Protein AF-K1T895-F1 (afdb_monomer_lite)

Sequence (326 aa):
GFEGYDVIENLKLADSVKNEYREFDDVKGLYYSPEHLKEDHLRYGNMAILTSGSNVTYKTQWFDGEWVDGIQDFWDDFTSDGLLEKETVSDSVGCEFAQFHNFSFLKRREKIGSIGAWEELQPGEERTFEFVITWYFPNRVKAWIEFDEDYEKFQRGEYGTVRNYYATKFTDAWDVAKYVYHNKERLESDSRKFADAMFHKTTLPYYVIDALTANITNLRSNLCFRLEDGTFAGFEGIRDYIGCGYGSVPHVWNYAQTVAFLFPDLEKTMRNVEFLRETDETGCMSTRMFSDLIRNGMQWFRPVMENLEVLFVSTGISRILGTWNF

pLDDT: mean 82.93, std 20.47, range [18.77, 98.38]

Structure (mmCIF, N/CA/C/O backbone):
data_AF-K1T895-F1
#
_entry.id   AF-K1T895-F1
#
loop_
_atom_site.group_PDB
_atom_site.id
_atom_site.type_symbol
_atom_site.label_atom_id
_atom_site.label_alt_id
_atom_site.label_comp_id
_atom_site.label_asym_id
_atom_site.label_entity_id
_atom_site.label_seq_id
_atom_site.pdbx_PDB_ins_code
_atom_site.Cartn_x
_atom_site.Cartn_y
_atom_site.Cartn_z
_atom_site.occupancy
_atom_site.B_iso_or_equiv
_atom_site.auth_seq_id
_atom_site.auth_comp_id
_atom_site.auth_asym_id
_atom_site.auth_atom_id
_atom_site.pdbx_PDB_model_num
ATOM 1 N N . GLY A 1 1 ? -1.394 14.511 -2.678 1.00 76.69 1 GLY A N 1
ATOM 2 C CA . GLY A 1 1 ? -0.164 13.735 -2.944 1.00 76.69 1 GLY A CA 1
ATOM 3 C C . GLY A 1 1 ? 0.990 14.281 -2.131 1.00 76.69 1 GLY A C 1
ATOM 4 O O . GLY A 1 1 ? 1.040 15.487 -1.952 1.00 76.69 1 GLY A O 1
ATOM 5 N N . PHE A 1 2 ? 1.881 13.428 -1.626 1.00 84.25 2 PHE A N 1
ATOM 6 C CA . PHE A 1 2 ? 3.046 13.827 -0.820 1.00 84.25 2 PHE A CA 1
ATOM 7 C C . PHE A 1 2 ? 4.208 14.331 -1.696 1.00 84.25 2 PHE A C 1
ATOM 9 O O . PHE A 1 2 ? 4.518 13.716 -2.719 1.00 84.25 2 PHE A O 1
ATOM 16 N N . GLU A 1 3 ? 4.853 15.426 -1.287 1.00 85.44 3 GLU A N 1
ATOM 17 C CA . GLU A 1 3 ? 5.990 16.055 -1.986 1.00 85.44 3 GLU A CA 1
ATOM 18 C C . GLU A 1 3 ? 7.259 16.171 -1.129 1.00 85.44 3 GLU A C 1
ATOM 20 O O . GLU A 1 3 ? 8.219 16.834 -1.520 1.00 85.44 3 GLU A O 1
ATOM 25 N N . GLY A 1 4 ? 7.291 15.512 0.027 1.00 84.00 4 GLY A N 1
ATOM 26 C CA . GLY A 1 4 ? 8.403 15.603 0.968 1.00 84.00 4 GLY A CA 1
ATOM 27 C C . GLY A 1 4 ? 8.070 16.484 2.162 1.00 84.00 4 GLY A C 1
ATOM 28 O O . GLY A 1 4 ? 6.904 16.729 2.479 1.00 84.00 4 GLY A O 1
ATOM 29 N N . TYR A 1 5 ? 9.120 16.976 2.803 1.00 85.50 5 TYR A N 1
ATOM 30 C CA . TYR A 1 5 ? 9.027 17.830 3.974 1.00 85.50 5 TYR A CA 1
ATOM 31 C C . TYR A 1 5 ? 9.643 19.207 3.706 1.00 85.50 5 TYR A C 1
ATOM 33 O O . TYR A 1 5 ? 10.389 19.417 2.736 1.00 85.50 5 TYR A O 1
ATOM 41 N N . ASP A 1 6 ? 9.268 20.199 4.504 1.00 83.00 6 ASP A N 1
ATOM 42 C CA . ASP A 1 6 ? 9.948 21.490 4.535 1.00 83.00 6 ASP A CA 1
ATOM 43 C C . ASP A 1 6 ? 11.138 21.513 5.504 1.00 83.00 6 ASP A C 1
ATOM 45 O O . ASP A 1 6 ? 11.555 20.487 6.024 1.00 83.00 6 ASP A O 1
ATOM 49 N N . VAL A 1 7 ? 11.726 22.695 5.702 1.00 83.62 7 VAL A N 1
ATOM 50 C CA . VAL A 1 7 ? 12.943 22.879 6.511 1.00 83.62 7 VAL A CA 1
ATOM 51 C C . VAL A 1 7 ? 12.764 22.591 8.008 1.00 83.62 7 VAL A C 1
ATOM 53 O O . VAL A 1 7 ? 13.754 22.583 8.732 1.00 83.62 7 VAL A O 1
ATOM 56 N N . ILE A 1 8 ? 11.531 22.389 8.476 1.00 82.88 8 ILE A N 1
ATOM 57 C CA . ILE A 1 8 ? 11.201 22.047 9.865 1.00 82.88 8 ILE A CA 1
ATOM 58 C C . ILE A 1 8 ? 10.352 20.769 9.946 1.00 82.88 8 ILE A C 1
ATOM 60 O O . ILE A 1 8 ? 9.645 20.567 10.928 1.00 82.88 8 ILE A O 1
ATOM 64 N N . GLU A 1 9 ? 10.429 19.912 8.925 1.00 82.06 9 GLU A N 1
ATOM 65 C CA . GLU A 1 9 ? 9.756 18.608 8.863 1.00 82.06 9 GLU A CA 1
ATOM 66 C C . GLU A 1 9 ? 8.218 18.656 8.755 1.00 82.06 9 GLU A C 1
ATOM 68 O O . GLU A 1 9 ? 7.539 17.660 9.012 1.00 82.06 9 GLU A O 1
ATOM 73 N N . ASN A 1 10 ? 7.634 19.774 8.303 1.00 82.88 10 ASN A N 1
ATOM 74 C CA . ASN A 1 10 ? 6.205 19.803 7.969 1.00 82.88 10 ASN A CA 1
ATOM 75 C C . ASN A 1 10 ? 5.937 19.170 6.604 1.00 82.88 10 ASN A C 1
ATOM 77 O O . ASN A 1 10 ? 6.710 19.330 5.654 1.00 82.88 10 ASN A O 1
ATOM 81 N N . LEU A 1 11 ? 4.788 18.503 6.488 1.00 84.75 11 LEU A N 1
ATOM 82 C CA . LEU A 1 11 ? 4.362 17.816 5.274 1.00 84.75 11 LEU A CA 1
ATOM 83 C C . LEU A 1 11 ? 4.150 18.806 4.116 1.00 84.75 11 LEU A C 1
ATOM 85 O O . LEU A 1 11 ? 3.332 19.726 4.192 1.00 84.75 11 LEU A O 1
ATOM 89 N N . LYS A 1 12 ? 4.833 18.577 2.992 1.00 87.06 12 LYS A N 1
ATOM 90 C CA . LYS A 1 12 ? 4.519 19.233 1.721 1.00 87.06 12 LYS A CA 1
ATOM 91 C C . LYS A 1 12 ? 3.547 18.372 0.935 1.00 87.06 12 LYS A C 1
ATOM 93 O O . LYS A 1 12 ? 3.781 17.186 0.694 1.00 87.06 12 LYS A O 1
ATOM 98 N N . LEU A 1 13 ? 2.456 18.999 0.518 1.00 89.75 13 LEU A N 1
ATOM 99 C CA . LEU A 1 13 ? 1.417 18.377 -0.284 1.00 89.75 13 LEU A CA 1
ATOM 100 C C . LEU A 1 13 ? 1.337 19.049 -1.651 1.00 89.75 13 LEU A C 1
ATOM 102 O O . LEU A 1 13 ? 1.344 20.275 -1.735 1.00 89.75 13 LEU A O 1
ATOM 106 N N . ALA A 1 14 ? 1.179 18.223 -2.684 1.00 90.12 14 ALA A N 1
ATOM 107 C CA . ALA A 1 14 ? 0.934 18.640 -4.064 1.00 90.12 14 ALA A CA 1
ATOM 108 C C . ALA A 1 14 ? -0.420 19.349 -4.247 1.00 90.12 14 ALA A C 1
ATOM 110 O O . ALA A 1 14 ? -0.651 19.976 -5.274 1.00 90.12 14 ALA A O 1
ATOM 111 N N . ASP A 1 15 ? -1.340 19.186 -3.293 1.00 92.56 15 ASP A N 1
ATOM 112 C CA . ASP A 1 15 ? -2.697 19.730 -3.333 1.00 92.56 15 ASP A CA 1
ATOM 113 C C . ASP A 1 15 ? -3.309 19.776 -1.924 1.00 92.56 15 ASP A C 1
ATOM 115 O O . ASP A 1 15 ? -2.791 19.119 -1.014 1.00 92.56 15 ASP A O 1
ATOM 119 N N . SER A 1 16 ? -4.416 20.505 -1.747 1.00 92.56 16 SER A N 1
ATOM 120 C CA . SER A 1 16 ? -5.274 20.335 -0.571 1.00 92.56 16 SER A CA 1
ATOM 121 C C . SER A 1 16 ? -5.837 18.913 -0.518 1.00 92.56 16 SER A C 1
ATOM 123 O O . SER A 1 16 ? -5.985 18.225 -1.533 1.00 92.56 16 SER A O 1
ATOM 125 N N . VAL A 1 17 ? -6.106 18.442 0.697 1.00 94.12 17 VAL A N 1
ATOM 126 C CA . VAL A 1 17 ? -6.635 17.101 0.949 1.00 94.12 17 VAL A CA 1
ATOM 127 C C . VAL A 1 17 ? -7.871 17.190 1.820 1.00 94.12 17 VAL A C 1
ATOM 129 O O . VAL A 1 17 ? -7.983 18.074 2.666 1.00 94.12 17 VAL A O 1
ATOM 132 N N . LYS A 1 18 ? -8.767 16.228 1.633 1.00 95.19 18 LYS A N 1
ATOM 133 C CA . LYS A 1 18 ? -9.996 16.085 2.402 1.00 95.19 18 LYS A CA 1
ATOM 134 C C . LYS A 1 18 ? -10.195 14.649 2.862 1.00 95.19 18 LYS A C 1
ATOM 136 O O . LYS A 1 18 ? -9.746 13.699 2.209 1.00 95.19 18 LYS A O 1
ATOM 141 N N . ASN A 1 19 ? -10.949 14.529 3.948 1.00 96.81 19 ASN A N 1
ATOM 142 C CA . ASN A 1 19 ? -11.345 13.265 4.546 1.00 96.81 19 ASN A CA 1
ATOM 143 C C . ASN A 1 19 ? -12.865 13.160 4.489 1.00 96.81 19 ASN A C 1
ATOM 145 O O . ASN A 1 19 ? -13.575 14.061 4.932 1.00 96.81 19 ASN A O 1
ATOM 149 N N . GLU A 1 20 ? -13.369 12.054 3.963 1.00 97.44 20 GLU A N 1
ATOM 150 C CA . GLU A 1 20 ? -14.799 11.792 3.845 1.00 97.44 20 GLU A CA 1
ATOM 151 C C . GLU A 1 20 ? -15.151 10.547 4.645 1.00 97.44 20 GLU A C 1
ATOM 153 O O . GLU A 1 20 ? -14.530 9.500 4.467 1.00 97.44 20 GLU A O 1
ATOM 158 N N . TYR A 1 21 ? -16.175 10.634 5.489 1.00 97.25 21 TYR A N 1
ATOM 159 C CA . TYR A 1 21 ? -16.801 9.432 6.021 1.00 97.25 21 TYR A CA 1
ATOM 160 C C . TYR A 1 21 ? -17.608 8.757 4.907 1.00 97.25 21 TYR A C 1
ATOM 162 O O . TYR A 1 21 ? -18.386 9.408 4.205 1.00 97.25 21 TYR A O 1
ATOM 170 N N . ARG A 1 22 ? -17.415 7.452 4.736 1.00 97.75 22 ARG A N 1
ATOM 171 C CA . ARG A 1 22 ? -18.119 6.631 3.751 1.00 97.75 22 ARG A CA 1
ATOM 172 C C . ARG A 1 22 ? -18.547 5.313 4.383 1.00 97.75 22 ARG A C 1
ATOM 174 O O . ARG A 1 22 ? -17.941 4.834 5.340 1.00 97.75 22 ARG A O 1
ATOM 181 N N . GLU A 1 23 ? -19.566 4.703 3.795 1.00 96.69 23 GLU A N 1
ATOM 182 C CA . GLU A 1 23 ? -20.095 3.412 4.225 1.00 96.69 23 GLU A CA 1
ATOM 183 C C . GLU A 1 23 ? -20.546 2.565 3.032 1.00 96.69 23 GLU A C 1
ATOM 185 O O . GLU A 1 23 ? -20.871 3.080 1.956 1.00 96.69 23 GLU A O 1
ATOM 190 N N . PHE A 1 24 ? -20.507 1.250 3.211 1.00 95.75 24 PHE A N 1
ATOM 191 C CA . PHE A 1 24 ? -21.135 0.262 2.337 1.00 95.75 24 PHE A CA 1
ATOM 192 C C . PHE A 1 24 ? -21.428 -0.989 3.165 1.00 95.75 24 PHE A C 1
ATOM 194 O O . PHE A 1 24 ? -20.634 -1.336 4.034 1.00 95.75 24 PHE A O 1
ATOM 201 N N . ASP A 1 25 ? -22.536 -1.675 2.889 1.00 92.94 25 ASP A N 1
ATOM 202 C CA . ASP A 1 25 ? -22.982 -2.830 3.677 1.00 92.94 25 ASP A CA 1
ATOM 203 C C . ASP A 1 25 ? -22.973 -2.525 5.195 1.00 92.94 25 ASP A C 1
ATOM 205 O O . ASP A 1 25 ? -23.671 -1.614 5.643 1.00 92.94 25 ASP A O 1
ATOM 209 N N . ASP A 1 26 ? -22.183 -3.255 5.987 1.00 92.25 26 ASP A N 1
ATOM 210 C CA . ASP A 1 26 ? -21.971 -3.051 7.425 1.00 92.25 26 ASP A CA 1
ATOM 211 C C . ASP A 1 26 ? -20.626 -2.374 7.763 1.00 92.25 26 ASP A C 1
ATOM 213 O O . ASP A 1 26 ? -20.247 -2.271 8.935 1.00 92.25 26 ASP A O 1
ATOM 217 N N . VAL A 1 27 ? -19.913 -1.887 6.745 1.00 95.19 27 VAL A N 1
ATOM 218 C CA . VAL A 1 27 ? -18.581 -1.286 6.846 1.00 95.19 27 VAL A CA 1
ATOM 219 C C . VAL A 1 27 ? -18.665 0.229 6.838 1.00 95.19 27 VAL A C 1
ATOM 221 O O . VAL A 1 27 ? -19.346 0.840 6.012 1.00 95.19 27 VAL A O 1
ATOM 224 N N . LYS A 1 28 ? -17.898 0.839 7.736 1.00 96.88 28 LYS A N 1
ATOM 225 C CA . LYS A 1 28 ? -17.777 2.286 7.901 1.00 96.88 28 LYS A CA 1
ATOM 226 C C . LYS A 1 28 ? -16.305 2.665 7.837 1.00 96.88 28 LYS A C 1
ATOM 228 O O . LYS A 1 28 ? -15.448 1.915 8.303 1.00 96.88 28 LYS A O 1
ATOM 233 N N . GLY A 1 29 ? -15.987 3.809 7.246 1.00 97.19 29 GLY A N 1
ATOM 234 C CA . GLY A 1 29 ? -14.595 4.184 7.040 1.00 97.19 29 GLY A CA 1
ATOM 235 C C . GLY A 1 29 ? -14.379 5.646 6.707 1.00 97.19 29 GLY A C 1
ATOM 236 O O . GLY A 1 29 ? -15.314 6.384 6.403 1.00 97.19 29 GLY A O 1
ATOM 237 N N . LEU A 1 30 ? -13.111 6.041 6.741 1.00 98.19 30 LEU A N 1
ATOM 238 C CA . LEU A 1 30 ? -12.638 7.330 6.263 1.00 98.19 30 LEU A CA 1
ATOM 239 C C . LEU A 1 30 ? -11.910 7.139 4.935 1.00 98.19 30 LEU A C 1
ATOM 241 O O . LEU A 1 30 ? -11.063 6.255 4.801 1.00 98.19 30 LEU A O 1
ATOM 245 N N . TYR A 1 31 ? -12.243 7.978 3.962 1.00 98.38 31 TYR A N 1
ATOM 246 C CA . TYR A 1 31 ? -11.617 8.048 2.650 1.00 98.38 31 TYR A CA 1
ATOM 247 C C . TYR A 1 31 ? -10.840 9.357 2.514 1.00 98.38 31 TYR A C 1
ATOM 249 O O . TYR A 1 31 ? -11.404 10.442 2.651 1.00 98.38 31 TYR A O 1
ATOM 257 N N . TYR A 1 32 ? -9.548 9.244 2.229 1.00 97.12 32 TYR A N 1
ATOM 258 C CA . TYR A 1 32 ? -8.594 10.346 2.140 1.00 97.12 32 TYR A CA 1
ATOM 259 C C . TYR A 1 32 ? -8.281 10.619 0.672 1.00 97.12 32 TYR A C 1
ATOM 261 O O . TYR A 1 32 ? -7.824 9.721 -0.039 1.00 97.12 32 TYR A O 1
ATOM 269 N N . SER A 1 33 ? -8.496 11.848 0.202 1.00 96.38 33 SER A N 1
ATOM 270 C CA . SER A 1 33 ? -8.292 12.192 -1.213 1.00 96.38 33 SER A CA 1
ATOM 271 C C . SER A 1 33 ? -7.825 13.633 -1.425 1.00 96.38 33 SER A C 1
ATOM 273 O O . SER A 1 33 ? -8.110 14.492 -0.590 1.00 96.38 33 SER A O 1
ATOM 275 N N . PRO A 1 34 ? -7.098 13.918 -2.523 1.00 96.00 34 PRO A N 1
ATOM 276 C CA . PRO A 1 34 ? -6.858 15.289 -2.958 1.00 96.00 34 PRO A CA 1
ATOM 277 C C . PRO A 1 34 ? -8.158 15.928 -3.464 1.00 96.00 34 PRO A C 1
ATOM 279 O O . PRO A 1 34 ? -9.046 15.226 -3.953 1.00 96.00 34 PRO A O 1
ATOM 282 N N . GLU A 1 35 ? -8.274 17.249 -3.372 1.00 94.81 35 GLU A N 1
ATOM 283 C CA . GLU A 1 35 ? -9.490 17.956 -3.798 1.00 94.81 35 GLU A CA 1
ATOM 284 C C . GLU A 1 35 ? -9.493 18.336 -5.282 1.00 94.81 35 GLU A C 1
ATOM 286 O O . GLU A 1 35 ? -10.543 18.342 -5.929 1.00 94.81 35 GLU A O 1
ATOM 291 N N . HIS A 1 36 ? -8.329 18.679 -5.823 1.00 95.31 36 HIS A N 1
ATOM 292 C CA . HIS A 1 36 ? -8.166 19.308 -7.133 1.00 95.31 36 HIS A CA 1
ATOM 293 C C . HIS A 1 36 ? -7.069 18.655 -7.984 1.00 95.31 36 HIS A C 1
ATOM 295 O O . HIS A 1 36 ? -6.953 18.942 -9.180 1.00 95.31 36 HIS A O 1
ATOM 301 N N . LEU A 1 37 ? -6.260 17.773 -7.396 1.00 95.12 37 LEU A N 1
ATOM 302 C CA . LEU A 1 37 ? -5.185 17.079 -8.087 1.00 95.12 37 LEU A CA 1
ATOM 303 C C . LEU A 1 37 ? -5.763 16.133 -9.140 1.00 95.12 37 LEU A C 1
ATOM 305 O O . LEU A 1 37 ? -6.542 15.231 -8.830 1.00 95.12 37 LEU A O 1
ATOM 309 N N . LYS A 1 38 ? -5.352 16.323 -10.394 1.00 95.12 38 LYS A N 1
ATOM 310 C CA . LYS A 1 38 ? -5.806 15.496 -11.515 1.00 95.12 38 LYS A CA 1
ATOM 311 C C . LYS A 1 38 ? -5.344 14.048 -11.371 1.00 95.12 38 LYS A C 1
ATOM 313 O O . LYS A 1 38 ? -4.239 13.794 -10.898 1.00 95.12 38 LYS A O 1
ATOM 318 N N . GLU A 1 39 ? -6.159 13.114 -11.854 1.00 93.88 39 GLU A N 1
ATOM 319 C CA . GLU A 1 39 ? -5.883 11.672 -11.782 1.00 93.88 39 GLU A CA 1
ATOM 320 C C . GLU A 1 39 ? -4.633 11.229 -12.548 1.00 93.88 39 GLU A C 1
ATOM 322 O O . GLU A 1 39 ? -4.053 10.203 -12.209 1.00 93.88 39 GLU A O 1
ATOM 327 N N . ASP A 1 40 ? -4.198 11.982 -13.560 1.00 91.62 40 ASP A N 1
ATOM 328 C CA . ASP A 1 40 ? -2.979 11.726 -14.338 1.00 91.62 40 ASP A CA 1
ATOM 329 C C . ASP A 1 40 ? -1.716 12.324 -13.696 1.00 91.62 40 ASP A C 1
ATOM 331 O O . ASP A 1 40 ? -0.596 12.053 -14.137 1.00 91.62 40 ASP A O 1
ATOM 335 N N . HIS A 1 41 ? -1.867 13.108 -12.625 1.00 92.69 41 HIS A N 1
ATOM 336 C CA . HIS A 1 41 ? -0.744 13.694 -11.914 1.00 92.69 41 HIS A CA 1
ATOM 337 C C . HIS A 1 41 ? 0.078 12.605 -11.216 1.00 92.69 41 HIS A C 1
ATOM 339 O O . HIS A 1 41 ? -0.463 11.752 -10.513 1.00 92.69 41 HIS A O 1
ATOM 345 N N . LEU A 1 42 ? 1.409 12.665 -11.318 1.00 90.06 42 LEU A N 1
ATOM 346 C CA . LEU A 1 42 ? 2.316 11.666 -10.735 1.00 90.06 42 LEU A CA 1
ATOM 347 C C . LEU A 1 42 ? 2.051 11.395 -9.241 1.00 90.06 42 LEU A C 1
ATOM 349 O O . LEU A 1 42 ? 2.163 10.266 -8.776 1.00 90.06 42 LEU A O 1
ATOM 353 N N . ARG A 1 43 ? 1.719 12.445 -8.484 1.00 90.94 43 ARG A N 1
ATOM 354 C CA . ARG A 1 43 ? 1.436 12.382 -7.037 1.00 90.94 43 ARG A CA 1
ATOM 355 C C . ARG A 1 43 ? -0.038 12.151 -6.694 1.00 90.94 43 ARG A C 1
ATOM 357 O O . ARG A 1 43 ? -0.404 12.273 -5.523 1.00 90.94 43 ARG A O 1
ATOM 364 N N . TYR A 1 44 ? -0.886 11.882 -7.683 1.00 94.75 44 TYR A N 1
ATOM 365 C CA . TYR A 1 44 ? -2.271 11.518 -7.430 1.00 94.75 44 TYR A CA 1
ATOM 366 C C . TYR A 1 44 ? -2.337 10.200 -6.665 1.00 94.75 44 TYR A C 1
ATOM 368 O O . TYR A 1 44 ? -1.639 9.234 -6.977 1.00 94.75 44 TYR A O 1
ATOM 376 N N . GLY A 1 45 ? -3.199 10.176 -5.661 1.00 95.44 45 GLY A N 1
ATOM 377 C CA . GLY A 1 45 ? -3.548 8.964 -4.960 1.00 95.44 45 GLY A CA 1
ATOM 378 C C . GLY A 1 45 ? -4.464 9.240 -3.788 1.00 95.44 45 GLY A C 1
ATOM 379 O O . GLY A 1 45 ? -4.611 10.381 -3.350 1.00 95.44 45 GLY A O 1
ATOM 380 N N . ASN A 1 46 ? -5.095 8.182 -3.315 1.00 96.75 46 ASN A N 1
ATOM 381 C CA . ASN A 1 46 ? -6.063 8.214 -2.235 1.00 96.75 46 ASN A CA 1
ATOM 382 C C . ASN A 1 46 ? -5.858 7.000 -1.319 1.00 96.75 46 ASN A C 1
ATOM 384 O O . ASN A 1 46 ? -5.164 6.040 -1.668 1.00 96.75 46 ASN A O 1
ATOM 388 N N . MET A 1 47 ? -6.404 7.082 -0.112 1.00 97.94 47 MET A N 1
ATOM 389 C CA . MET A 1 47 ? -6.297 6.046 0.914 1.00 97.94 47 MET A CA 1
ATOM 390 C C . MET A 1 47 ? -7.647 5.850 1.589 1.00 97.94 47 MET A C 1
ATOM 392 O O . MET A 1 47 ? -8.500 6.734 1.539 1.00 97.94 47 MET A O 1
ATOM 396 N N . ALA A 1 48 ? -7.836 4.717 2.252 1.00 97.94 48 ALA A N 1
ATOM 397 C CA . ALA A 1 48 ? -8.973 4.517 3.134 1.00 97.94 48 ALA A CA 1
ATOM 398 C C . ALA A 1 48 ? -8.587 3.704 4.369 1.00 97.94 48 ALA A C 1
ATOM 400 O O . ALA A 1 48 ? -7.709 2.842 4.305 1.00 97.94 48 ALA A O 1
ATOM 401 N N . ILE A 1 49 ? -9.268 3.974 5.480 1.00 97.88 49 ILE A N 1
ATOM 402 C CA . ILE A 1 49 ? -9.280 3.123 6.671 1.00 97.88 49 ILE A CA 1
ATOM 403 C C . ILE A 1 49 ? -10.726 2.779 7.003 1.00 97.88 49 ILE A C 1
ATOM 405 O O . ILE A 1 49 ? -11.590 3.655 6.999 1.00 97.88 49 ILE A O 1
ATOM 409 N N . LEU A 1 50 ? -11.000 1.502 7.238 1.00 95.31 50 LEU A N 1
ATOM 410 C CA . LEU A 1 50 ? -12.353 0.992 7.405 1.00 95.31 50 LEU A CA 1
ATOM 411 C C . LEU A 1 50 ? -12.417 -0.013 8.543 1.00 95.31 50 LEU A C 1
ATOM 413 O O . LEU A 1 50 ? -11.436 -0.699 8.822 1.00 95.31 50 LEU A O 1
ATOM 417 N N . THR A 1 51 ? -13.592 -0.139 9.143 1.00 95.62 51 THR A N 1
ATOM 418 C CA . THR A 1 51 ? -13.915 -1.168 10.127 1.00 95.62 51 THR A CA 1
ATOM 419 C C . THR A 1 51 ? -15.357 -1.639 9.938 1.00 95.62 51 THR A C 1
ATOM 421 O O . THR A 1 51 ? -16.208 -0.899 9.433 1.00 95.62 51 THR A O 1
ATOM 424 N N . SER A 1 52 ? -15.624 -2.893 10.288 1.00 90.38 52 SER A N 1
ATOM 425 C CA . SER A 1 52 ? -16.957 -3.501 10.242 1.00 90.38 52 SER A CA 1
ATOM 426 C C . SER A 1 52 ? -17.636 -3.441 11.603 1.00 90.38 52 SER A C 1
ATOM 428 O O . SER A 1 52 ? -16.968 -3.586 12.625 1.00 90.38 52 SER A O 1
ATOM 430 N N . GLY A 1 53 ? -18.964 -3.336 11.615 1.00 84.00 53 GLY A N 1
ATOM 431 C CA . GLY A 1 53 ? -19.762 -3.470 12.833 1.00 84.00 53 GLY A CA 1
ATOM 432 C C . GLY A 1 53 ? -20.707 -2.299 13.084 1.00 84.00 53 GLY A C 1
ATOM 433 O O . GLY A 1 53 ? -20.706 -1.276 12.389 1.00 84.00 53 GLY A O 1
ATOM 434 N N . SER A 1 54 ? -21.568 -2.460 14.086 1.00 82.69 54 SER A N 1
ATOM 435 C CA . SER A 1 54 ? -22.557 -1.448 14.467 1.00 82.69 54 SER A CA 1
ATOM 436 C C . SER A 1 54 ? -21.937 -0.288 15.240 1.00 82.69 54 SER A C 1
ATOM 438 O O . SER A 1 54 ? -22.286 0.863 14.980 1.00 82.69 54 SER A O 1
ATOM 440 N N . ASN A 1 55 ? -20.995 -0.584 16.133 1.00 93.62 55 ASN A N 1
ATOM 441 C CA . ASN A 1 55 ? -20.467 0.357 17.112 1.00 93.62 55 ASN A CA 1
ATOM 442 C C . ASN A 1 55 ? -19.159 0.986 16.621 1.00 93.62 55 ASN A C 1
ATOM 444 O O . ASN A 1 55 ? -18.060 0.550 16.959 1.00 93.62 55 ASN A O 1
ATOM 448 N N . VAL A 1 56 ? -19.294 2.014 15.783 1.00 95.75 56 VAL A N 1
ATOM 449 C CA . VAL A 1 56 ? -18.171 2.759 15.203 1.00 95.75 56 VAL A CA 1
ATOM 450 C C . VAL A 1 56 ? -18.250 4.214 15.632 1.00 95.75 56 VAL A C 1
ATOM 452 O O . VAL A 1 56 ? -19.299 4.847 15.522 1.00 95.75 56 VAL A O 1
ATOM 455 N N . THR A 1 57 ? -17.117 4.743 16.071 1.00 96.44 57 THR A N 1
ATOM 456 C CA . THR A 1 57 ? -16.915 6.157 16.366 1.00 96.44 57 THR A CA 1
ATOM 457 C C . THR A 1 57 ? -15.914 6.751 15.381 1.00 96.44 57 THR A C 1
ATOM 459 O O . THR A 1 57 ? -15.025 6.048 14.900 1.00 96.44 57 THR A O 1
ATOM 462 N N . TYR A 1 58 ? -16.052 8.022 15.016 1.00 96.44 58 TYR A N 1
ATOM 463 C CA . TYR A 1 58 ? -15.140 8.641 14.060 1.00 96.44 58 TYR A CA 1
ATOM 464 C C . TYR A 1 58 ? -15.111 10.160 14.176 1.00 96.44 58 TYR A C 1
ATOM 466 O O . TYR A 1 58 ? -16.089 10.798 14.548 1.00 96.44 58 TYR A O 1
ATOM 474 N N . LYS A 1 59 ? -13.993 10.723 13.725 1.00 96.31 59 LYS A N 1
ATOM 475 C CA . LYS A 1 59 ? -13.751 12.151 13.554 1.00 96.31 59 LYS A CA 1
ATOM 476 C C . LYS A 1 59 ? -13.071 12.330 12.201 1.00 96.31 59 LYS A C 1
ATOM 478 O O . LYS A 1 59 ? -11.937 11.887 12.014 1.00 96.31 59 LYS A O 1
ATOM 483 N N . THR A 1 60 ? -13.775 12.893 11.217 1.00 95.44 60 THR A N 1
ATOM 484 C CA . THR A 1 60 ? -13.250 13.021 9.840 1.00 95.44 60 THR A CA 1
ATOM 485 C C . THR A 1 60 ? -12.009 13.902 9.801 1.00 95.44 60 THR A C 1
ATOM 487 O O . THR A 1 60 ? -11.079 13.620 9.045 1.00 95.44 60 THR A O 1
ATOM 490 N N . GLN A 1 61 ? -11.972 14.929 10.647 1.00 93.31 61 GLN A N 1
ATOM 491 C CA . GLN A 1 61 ? -10.847 15.832 10.782 1.00 93.31 61 GLN A CA 1
ATOM 492 C C . GLN A 1 61 ? -10.661 16.229 12.247 1.00 93.31 61 GLN A C 1
ATOM 494 O O . GLN A 1 61 ? -11.610 16.654 12.900 1.00 93.31 61 GLN A O 1
ATOM 499 N N . TRP A 1 62 ? -9.437 16.118 12.753 1.00 92.75 62 TRP A N 1
ATOM 500 C CA . TRP A 1 62 ? -9.055 16.707 14.032 1.00 92.75 62 TRP A CA 1
ATOM 501 C C . TRP A 1 62 ? -9.271 18.214 14.005 1.00 92.75 62 TRP A C 1
ATOM 503 O O . TRP A 1 62 ? -9.181 18.850 12.948 1.00 92.75 62 TRP A O 1
ATOM 513 N N . PHE A 1 63 ? -9.536 18.779 15.178 1.00 89.50 63 PHE A N 1
ATOM 514 C CA . PHE A 1 63 ? -9.777 20.202 15.307 1.00 89.50 63 PHE A CA 1
ATOM 515 C C . PHE A 1 63 ? -8.600 21.027 14.755 1.00 89.50 63 PHE A C 1
ATOM 517 O O . PHE A 1 63 ? -7.438 20.843 15.130 1.00 89.50 63 PHE A O 1
ATOM 524 N N . ASP A 1 64 ? -8.912 21.929 13.825 1.00 83.94 64 ASP A N 1
ATOM 525 C CA . ASP A 1 64 ? -7.945 22.809 13.163 1.00 83.94 64 ASP A CA 1
ATOM 526 C C . ASP A 1 64 ? -7.841 24.121 13.951 1.00 83.94 64 ASP A C 1
ATOM 528 O O . ASP A 1 64 ? -8.336 25.169 13.534 1.00 83.94 64 ASP A O 1
ATOM 532 N N . GLY A 1 65 ? -7.296 24.008 15.164 1.00 76.69 65 GLY A N 1
ATOM 533 C CA . GLY A 1 65 ? -7.108 25.126 16.089 1.00 76.69 65 GLY A CA 1
ATOM 534 C C . GLY A 1 65 ? -5.903 26.012 15.759 1.00 76.69 65 GLY A C 1
ATOM 535 O O . GLY A 1 65 ? -5.305 25.929 14.686 1.00 76.69 65 GLY A O 1
ATOM 536 N N . GLU A 1 66 ? -5.524 26.870 16.701 1.00 73.81 66 GLU A N 1
ATOM 537 C CA . GLU A 1 66 ? -4.444 27.845 16.530 1.00 73.81 66 GLU A CA 1
ATOM 538 C C . GLU A 1 66 ? -3.047 27.211 16.553 1.00 73.81 66 GLU A C 1
ATOM 540 O O . GLU A 1 66 ? -2.151 27.701 15.862 1.00 73.81 66 GLU A O 1
ATOM 545 N N . TRP A 1 67 ? -2.849 26.146 17.342 1.00 74.12 67 TRP A N 1
ATOM 546 C CA . TRP A 1 67 ? -1.533 25.524 17.549 1.00 74.12 67 TRP A CA 1
ATOM 547 C C . TRP A 1 67 ? -1.547 24.014 17.384 1.00 74.12 67 TRP A C 1
ATOM 549 O O . TRP A 1 67 ? -1.706 23.554 16.261 1.00 74.12 67 TRP A O 1
ATOM 559 N N . VAL A 1 68 ? -1.350 23.238 18.458 1.00 70.81 68 VAL A N 1
ATOM 560 C CA . VAL A 1 68 ? -1.391 21.763 18.487 1.00 70.81 68 VAL A CA 1
ATOM 561 C C . VAL A 1 68 ? -2.764 21.244 18.922 1.00 70.81 68 VAL A C 1
ATOM 563 O O . VAL A 1 68 ? -2.946 20.046 19.087 1.00 70.81 68 VAL A O 1
ATOM 566 N N . ASP A 1 69 ? -3.758 22.125 18.999 1.00 82.25 69 ASP A N 1
ATOM 567 C CA . ASP A 1 69 ? -5.059 21.880 19.628 1.00 82.25 69 ASP A CA 1
ATOM 568 C C . ASP A 1 69 ? -5.763 20.620 19.116 1.00 82.25 69 ASP A C 1
ATOM 570 O O . ASP A 1 69 ? -6.307 19.879 19.915 1.00 82.25 69 ASP A O 1
ATOM 574 N N . GLY A 1 70 ? -5.661 20.293 17.823 1.00 87.19 70 GLY A N 1
ATOM 575 C CA . GLY A 1 70 ? -6.253 19.067 17.275 1.00 87.19 70 GLY A CA 1
ATOM 576 C C . GLY A 1 70 ? -5.857 17.749 17.955 1.00 87.19 70 GLY A C 1
ATOM 577 O O . GLY A 1 70 ? -6.710 16.875 18.064 1.00 87.19 70 GLY A O 1
ATOM 578 N N . ILE A 1 71 ? -4.605 17.576 18.416 1.00 89.44 71 ILE A N 1
ATOM 579 C CA . ILE A 1 71 ? -4.229 16.332 19.124 1.00 89.44 71 ILE A CA 1
ATOM 580 C C . ILE A 1 71 ? -4.744 16.325 20.560 1.00 89.44 71 ILE A C 1
ATOM 582 O O . ILE A 1 71 ? -5.111 15.271 21.072 1.00 89.44 71 ILE A O 1
ATOM 586 N N . GLN A 1 72 ? -4.766 17.495 21.198 1.00 91.25 72 GLN A N 1
ATOM 587 C CA . GLN A 1 72 ? -5.268 17.637 22.555 1.00 91.25 72 GLN A CA 1
ATOM 588 C C . GLN A 1 72 ? -6.786 17.452 22.583 1.00 91.25 72 GLN A C 1
ATOM 590 O O . GLN A 1 72 ? -7.265 16.647 23.363 1.00 91.25 72 GLN A O 1
ATOM 595 N N . ASP A 1 73 ? -7.512 18.106 21.677 1.00 92.31 73 ASP A N 1
ATOM 596 C CA . ASP A 1 73 ? -8.954 17.946 21.481 1.00 92.31 73 ASP A CA 1
ATOM 597 C C . ASP A 1 73 ? -9.328 16.480 21.251 1.00 92.31 73 ASP A C 1
ATOM 599 O O . ASP A 1 73 ? -10.166 15.940 21.962 1.00 92.31 73 ASP A O 1
ATOM 603 N N . PHE A 1 74 ? -8.637 15.804 20.326 1.00 94.38 74 PHE A N 1
ATOM 604 C CA . PHE A 1 74 ? -8.819 14.370 20.108 1.00 94.38 74 PHE A CA 1
ATOM 605 C C . PHE A 1 74 ? -8.619 13.554 21.393 1.00 94.38 74 PHE A C 1
ATOM 607 O O . PHE A 1 74 ? -9.383 12.629 21.656 1.00 94.38 74 PHE A O 1
ATOM 614 N N . TRP A 1 75 ? -7.576 13.856 22.170 1.00 95.31 75 TRP A N 1
ATOM 615 C CA . TRP A 1 75 ? -7.241 13.089 23.367 1.00 95.31 75 TRP A CA 1
ATOM 616 C C . TRP A 1 75 ? -8.208 13.355 24.525 1.00 95.31 75 TRP A C 1
ATOM 618 O O . TRP A 1 75 ? -8.611 12.416 25.210 1.00 95.31 75 TRP A O 1
ATOM 628 N N . ASP A 1 76 ? -8.603 14.608 24.731 1.00 94.19 76 ASP A N 1
ATOM 629 C CA . ASP A 1 76 ? -9.556 15.014 25.764 1.00 94.19 76 ASP A CA 1
ATOM 630 C C . ASP A 1 76 ? -10.951 14.425 25.475 1.00 94.19 76 ASP A C 1
ATOM 632 O O . ASP A 1 76 ? -11.573 13.865 26.377 1.00 94.19 76 ASP A O 1
ATOM 636 N N . ASP A 1 77 ? -11.394 14.462 24.211 1.00 94.56 77 ASP A N 1
ATOM 637 C CA . ASP A 1 77 ? -12.614 13.806 23.711 1.00 94.56 77 ASP A CA 1
ATOM 638 C C . ASP A 1 77 ? -12.557 12.291 23.970 1.00 94.56 77 ASP A C 1
ATOM 640 O O . ASP A 1 77 ? -13.335 11.750 24.759 1.00 94.56 77 ASP A O 1
ATOM 644 N N . PHE A 1 78 ? -11.530 11.621 23.433 1.00 95.88 78 PHE A N 1
ATOM 645 C CA . PHE A 1 78 ? -11.391 10.167 23.520 1.00 95.88 78 PHE A CA 1
ATOM 646 C C . PHE A 1 78 ? -11.261 9.637 24.950 1.00 95.88 78 PHE A C 1
ATOM 648 O O . PHE A 1 78 ? -11.760 8.559 25.264 1.00 95.88 78 PHE A O 1
ATOM 655 N N . THR A 1 79 ? -10.577 10.358 25.838 1.00 96.62 79 THR A N 1
ATOM 656 C CA . THR A 1 79 ? -10.391 9.904 27.225 1.00 96.62 79 THR A CA 1
ATOM 657 C C . THR A 1 79 ? -11.593 10.171 28.125 1.00 96.62 79 THR A C 1
ATOM 659 O O . THR A 1 79 ? -11.635 9.631 29.233 1.00 96.62 79 THR A O 1
ATOM 662 N N . SER A 1 80 ? -12.572 10.955 27.666 1.00 96.44 80 SER A N 1
ATOM 663 C CA . SER A 1 80 ? -13.774 11.260 28.440 1.00 96.44 80 SER A CA 1
ATOM 664 C C . SER A 1 80 ? -14.717 10.056 28.554 1.00 96.44 80 SER A C 1
ATOM 666 O O . SER A 1 80 ? -15.200 9.758 29.650 1.00 96.44 80 SER A O 1
ATOM 668 N N . ASP A 1 81 ? -14.930 9.332 27.454 1.00 95.69 81 ASP A N 1
ATOM 669 C CA . ASP A 1 81 ? -15.866 8.205 27.377 1.00 95.69 81 ASP A CA 1
ATOM 670 C C . ASP A 1 81 ? -15.428 7.068 26.427 1.00 95.69 81 ASP A C 1
ATOM 672 O O . ASP A 1 81 ? -16.124 6.058 26.315 1.00 95.69 81 ASP A O 1
ATOM 676 N N . GLY A 1 82 ? -14.264 7.182 25.775 1.00 94.56 82 GLY A N 1
ATOM 677 C CA . GLY A 1 82 ? -13.778 6.213 24.786 1.00 94.56 82 GLY A CA 1
ATOM 678 C C . GLY A 1 82 ? -14.379 6.381 23.387 1.00 94.56 82 GLY A C 1
ATOM 679 O O . GLY A 1 82 ? -14.112 5.553 22.509 1.00 94.56 82 GLY A O 1
ATOM 680 N N . LEU A 1 83 ? -15.187 7.419 23.162 1.00 96.00 83 LEU A N 1
ATOM 681 C CA . LEU A 1 83 ? -15.814 7.745 21.886 1.00 96.00 83 LEU A CA 1
ATOM 682 C C . LEU A 1 83 ? -15.166 8.994 21.275 1.00 96.00 83 LEU A C 1
ATOM 684 O O . LEU A 1 83 ? -14.187 9.524 21.778 1.00 96.00 83 LEU A O 1
ATOM 688 N N . LEU A 1 84 ? -15.622 9.372 20.083 1.00 95.75 84 LEU A N 1
ATOM 689 C CA . LEU A 1 84 ? -15.103 10.519 19.345 1.00 95.75 84 LEU A CA 1
ATOM 690 C C . LEU A 1 84 ? -16.293 11.312 18.841 1.00 95.75 84 LEU A C 1
ATOM 692 O O . LEU A 1 84 ? -17.113 10.794 18.076 1.00 95.75 84 LEU A O 1
ATOM 696 N N . GLU A 1 85 ? -16.352 12.577 19.217 1.00 94.00 85 GLU A N 1
ATOM 697 C CA . GLU A 1 85 ? -17.318 13.499 18.651 1.00 94.00 85 GLU A CA 1
ATOM 698 C C . GLU A 1 85 ? -17.000 13.766 17.176 1.00 94.00 85 GLU A C 1
ATOM 700 O O . GLU A 1 85 ? -15.842 13.821 16.750 1.00 94.00 85 GLU A O 1
ATOM 705 N N . LYS A 1 86 ? -18.030 13.939 16.347 1.00 91.19 86 LYS A N 1
ATOM 706 C CA . LYS A 1 86 ? -17.823 14.081 14.893 1.00 91.19 86 LYS A CA 1
ATOM 707 C C . LYS A 1 86 ? -17.168 15.406 14.521 1.00 91.19 86 LYS A C 1
ATOM 709 O O . LYS A 1 86 ? -16.402 15.461 13.560 1.00 91.19 86 LYS A O 1
ATOM 714 N N . GLU A 1 87 ? -17.493 16.453 15.269 1.00 85.06 87 GLU A N 1
ATOM 715 C CA . GLU A 1 87 ? -17.061 17.824 15.033 1.00 85.06 87 GLU A CA 1
ATOM 716 C C . GLU A 1 87 ? -16.754 18.500 16.367 1.00 85.06 87 GLU A C 1
ATOM 718 O O . GLU A 1 87 ? -17.470 18.310 17.348 1.00 85.06 87 GLU A O 1
ATOM 723 N N . THR A 1 88 ? -15.712 19.324 16.374 1.00 82.06 88 THR A N 1
ATOM 724 C CA . THR A 1 88 ? -15.378 20.198 17.500 1.00 82.06 88 THR A CA 1
ATOM 725 C C . THR A 1 88 ? -15.790 21.614 17.126 1.00 82.06 88 THR A C 1
ATOM 727 O O . THR A 1 88 ? -15.311 22.161 16.131 1.00 82.06 88 THR A O 1
ATOM 730 N N . VAL A 1 89 ? -16.689 22.210 17.911 1.00 74.19 89 VAL A N 1
ATOM 731 C CA . VAL A 1 89 ? -17.146 23.589 17.704 1.00 74.19 89 VAL A CA 1
ATOM 732 C C . VAL A 1 89 ? -16.303 24.522 18.568 1.00 74.19 89 VAL A C 1
ATOM 734 O O . VAL A 1 89 ? -16.288 24.397 19.789 1.00 74.19 89 VAL A O 1
ATOM 737 N N . SER A 1 90 ? -15.620 25.470 17.930 1.00 74.00 90 SER A N 1
ATOM 738 C CA . SER A 1 90 ? -14.842 26.520 18.590 1.00 74.00 90 SER A CA 1
ATOM 739 C C . SER A 1 90 ? -14.997 27.835 17.831 1.00 74.00 90 SER A C 1
ATOM 741 O O . SER A 1 90 ? -15.108 27.833 16.603 1.00 74.00 90 SER A O 1
ATOM 743 N N . ASP A 1 91 ? -14.969 28.951 18.558 1.00 68.62 91 ASP A N 1
ATOM 744 C CA . ASP A 1 91 ? -15.006 30.301 17.983 1.00 68.62 91 ASP A CA 1
ATOM 745 C C . ASP A 1 91 ? -13.666 30.700 17.327 1.00 68.62 91 ASP A C 1
ATOM 747 O O . ASP A 1 91 ? -13.627 31.619 16.507 1.00 68.62 91 ASP A O 1
ATOM 751 N N . SER A 1 92 ? -12.578 29.990 17.649 1.00 64.12 92 SER A N 1
ATOM 752 C CA . SER A 1 92 ? -11.242 30.191 17.073 1.00 64.12 92 SER A CA 1
ATOM 753 C C . SER A 1 92 ? -10.898 29.042 16.126 1.00 64.12 92 SER A C 1
ATOM 755 O O . SER A 1 92 ? -10.629 27.934 16.581 1.00 64.12 92 SER A O 1
ATOM 757 N N . VAL A 1 93 ? -10.888 29.294 14.813 1.00 67.94 93 VAL A N 1
ATOM 758 C CA . VAL A 1 93 ? -10.475 28.314 13.789 1.00 67.94 93 VAL A CA 1
ATOM 759 C C . VAL A 1 93 ? -9.215 28.808 13.084 1.00 67.94 93 VAL A C 1
ATOM 761 O O . VAL A 1 93 ? -9.211 29.890 12.491 1.00 67.94 93 VAL A O 1
ATOM 764 N N . GLY A 1 94 ? -8.167 27.984 13.105 1.00 66.38 94 GLY A N 1
ATOM 765 C CA . GLY A 1 94 ? -6.852 28.291 12.553 1.00 66.38 94 GLY A CA 1
ATOM 766 C C . GLY A 1 94 ? -6.085 29.362 13.335 1.00 66.38 94 GLY A C 1
ATOM 767 O O . GLY A 1 94 ? -6.612 30.038 14.209 1.00 66.38 94 GLY A O 1
ATOM 768 N N . CYS A 1 95 ? -4.805 29.534 13.009 1.00 74.00 95 CYS A N 1
ATOM 769 C CA . CYS A 1 95 ? -3.947 30.509 13.679 1.00 74.00 95 CYS A CA 1
ATOM 770 C C . CYS A 1 95 ? -4.162 31.930 13.125 1.00 74.00 95 CYS A C 1
ATOM 772 O O . CYS A 1 95 ? -3.901 32.172 11.945 1.00 74.00 95 CYS A O 1
ATOM 774 N N . GLU A 1 96 ? -4.543 32.908 13.956 1.00 74.94 96 GLU A N 1
ATOM 775 C CA . GLU A 1 96 ? -4.698 34.314 13.527 1.00 74.94 96 GLU A CA 1
ATOM 776 C C . GLU A 1 96 ? -3.396 34.880 12.920 1.00 74.94 96 GLU A C 1
ATOM 778 O O . GLU A 1 96 ? -3.414 35.583 11.905 1.00 74.94 96 GLU A O 1
ATOM 783 N N . PHE A 1 97 ? -2.231 34.474 13.443 1.00 72.75 97 PHE A N 1
ATOM 784 C CA . PHE A 1 97 ? -0.924 34.844 12.883 1.00 72.75 97 PHE A CA 1
ATOM 785 C C . PHE A 1 97 ? -0.717 34.359 11.438 1.00 72.75 97 PHE A C 1
ATOM 787 O O . PHE A 1 97 ? 0.071 34.963 10.702 1.00 72.75 97 PHE A O 1
ATOM 794 N N . ALA A 1 98 ? -1.434 33.321 10.993 1.00 74.00 98 ALA A N 1
ATOM 795 C CA . ALA A 1 98 ? -1.385 32.825 9.616 1.00 74.00 98 ALA A CA 1
ATOM 796 C C . ALA A 1 98 ? -1.980 33.811 8.591 1.00 74.00 98 ALA A C 1
ATOM 798 O O . ALA A 1 98 ? -1.764 33.647 7.384 1.00 74.00 98 ALA A O 1
ATOM 799 N N . GLN A 1 99 ? -2.719 34.830 9.052 1.00 74.75 99 GLN A N 1
ATOM 800 C CA . GLN A 1 99 ? -3.206 35.932 8.216 1.00 74.75 99 GLN A CA 1
ATOM 801 C C . GLN A 1 99 ? -2.084 36.917 7.863 1.00 74.75 99 GLN A C 1
ATOM 803 O O . GLN A 1 99 ? -2.080 37.492 6.775 1.00 74.75 99 GLN A O 1
ATOM 808 N N . PHE A 1 100 ? -1.109 37.083 8.761 1.00 78.12 100 PHE A N 1
ATOM 809 C CA . PHE A 1 100 ? -0.003 38.032 8.612 1.00 78.12 100 PHE A CA 1
ATOM 810 C C . PHE A 1 100 ? 1.292 37.371 8.129 1.00 78.12 100 PHE A C 1
ATOM 812 O O . PHE A 1 100 ? 2.157 38.039 7.558 1.00 78.12 100 PHE A O 1
ATOM 819 N N . HIS A 1 101 ? 1.429 36.058 8.327 1.00 75.00 101 HIS A N 1
ATOM 820 C CA . HIS A 1 101 ? 2.634 35.306 8.002 1.00 75.00 101 HIS A CA 1
ATOM 821 C C . HIS A 1 101 ? 2.326 34.024 7.228 1.00 75.00 101 HIS A C 1
ATOM 823 O O . HIS A 1 101 ? 1.359 33.317 7.496 1.00 75.00 101 HIS A O 1
ATOM 829 N N . ASN A 1 102 ? 3.198 33.684 6.278 1.00 72.19 102 ASN A N 1
ATOM 830 C CA . ASN A 1 102 ? 3.079 32.471 5.470 1.00 72.19 102 ASN A CA 1
ATOM 831 C C . ASN A 1 102 ? 4.108 31.412 5.887 1.00 72.19 102 ASN A C 1
ATOM 833 O O . ASN A 1 102 ? 4.857 30.903 5.054 1.00 72.19 102 ASN A O 1
ATOM 837 N N . PHE A 1 103 ? 4.176 31.120 7.185 1.00 74.56 103 PHE A N 1
ATOM 838 C CA . PHE A 1 103 ? 4.974 30.004 7.681 1.00 74.56 103 PHE A CA 1
ATOM 839 C C . PHE A 1 103 ? 4.161 28.710 7.632 1.00 74.56 103 PHE A C 1
ATOM 841 O O . PHE A 1 103 ? 2.964 28.706 7.911 1.00 74.56 103 PHE A O 1
ATOM 848 N N . SER A 1 104 ? 4.813 27.607 7.282 1.00 70.69 104 SER A N 1
ATOM 849 C CA . SER A 1 104 ? 4.183 26.289 7.158 1.00 70.69 104 SER A CA 1
ATOM 850 C C . SER A 1 104 ? 3.587 25.777 8.465 1.00 70.69 104 SER A C 1
ATOM 852 O O . SER A 1 104 ? 2.481 25.258 8.454 1.00 70.69 104 SER A O 1
ATOM 854 N N . PHE A 1 105 ? 4.256 26.005 9.597 1.00 73.69 105 PHE A N 1
ATOM 855 C CA . PHE A 1 105 ? 3.762 25.594 10.915 1.00 73.69 105 PHE A CA 1
ATOM 856 C C . PHE A 1 105 ? 2.515 26.365 11.377 1.00 73.69 105 PHE A C 1
ATOM 858 O O . PHE A 1 105 ? 1.868 25.949 12.329 1.00 73.69 105 PHE A O 1
ATOM 865 N N . LEU A 1 106 ? 2.169 27.479 10.716 1.00 73.56 106 LEU A N 1
ATOM 866 C CA . LEU A 1 106 ? 0.951 28.247 11.002 1.00 73.56 106 LEU A CA 1
ATOM 867 C C . LEU A 1 106 ? -0.258 27.766 10.188 1.00 73.56 106 LEU A C 1
ATOM 869 O O . LEU A 1 106 ? -1.375 28.216 10.430 1.00 73.56 106 LEU A O 1
ATOM 873 N N . LYS A 1 107 ? -0.044 26.911 9.179 1.00 74.25 107 LYS A N 1
ATOM 874 C CA . LYS A 1 107 ? -1.091 26.413 8.281 1.00 74.25 107 LYS A CA 1
ATOM 875 C C . LYS A 1 107 ? -0.953 24.908 8.129 1.00 74.25 107 LYS A C 1
ATOM 877 O O . LYS A 1 107 ? -0.198 24.445 7.271 1.00 74.25 107 LYS A O 1
ATOM 882 N N . ARG A 1 108 ? -1.725 24.159 8.915 1.00 77.00 108 ARG A N 1
ATOM 883 C CA . ARG A 1 108 ? -1.805 22.704 8.779 1.00 77.00 108 ARG A CA 1
ATOM 884 C C . ARG A 1 108 ? -2.470 22.349 7.458 1.00 77.00 108 ARG A C 1
ATOM 886 O O . ARG A 1 108 ? -3.602 22.744 7.178 1.00 77.00 108 ARG A O 1
ATOM 893 N N . ARG A 1 109 ? -1.727 21.654 6.603 1.00 81.25 109 ARG A N 1
ATOM 894 C CA . ARG A 1 109 ? -2.208 21.251 5.270 1.00 81.25 109 ARG A CA 1
ATOM 895 C C . ARG A 1 109 ? -2.720 19.823 5.286 1.00 81.25 109 ARG A C 1
ATOM 897 O O . ARG A 1 109 ? -3.584 19.463 4.495 1.00 81.25 109 ARG A O 1
ATOM 904 N N . GLU A 1 110 ? -2.167 19.020 6.177 1.00 85.50 110 GLU A N 1
ATOM 905 C CA . GLU A 1 110 ? -2.613 17.684 6.489 1.00 85.50 110 GLU A CA 1
ATOM 906 C C . GLU A 1 110 ? -3.981 17.714 7.171 1.00 85.50 110 GLU A C 1
ATOM 908 O O . GLU A 1 110 ? -4.236 18.503 8.080 1.00 85.50 110 GLU A O 1
ATOM 913 N N . LYS A 1 111 ? -4.871 16.824 6.733 1.00 90.44 111 LYS A N 1
ATOM 914 C CA . LYS A 1 111 ? -6.145 16.573 7.398 1.00 90.44 111 LYS A CA 1
ATOM 915 C C . LYS A 1 111 ? -6.066 15.208 8.070 1.00 90.44 111 LYS A C 1
ATOM 917 O O . LYS A 1 111 ? -6.066 14.176 7.402 1.00 90.44 111 LYS A O 1
ATOM 922 N N . ILE A 1 112 ? -5.956 15.202 9.396 1.00 92.31 112 ILE A N 1
ATOM 923 C CA . ILE A 1 112 ? -5.861 13.978 10.204 1.00 92.31 112 ILE A CA 1
ATOM 924 C C . ILE A 1 112 ? -7.271 13.561 10.606 1.00 92.31 112 ILE A C 1
ATOM 926 O O . ILE A 1 112 ? -7.998 14.380 11.150 1.00 92.31 112 ILE A O 1
ATOM 930 N N . GLY A 1 113 ? -7.661 12.316 10.341 1.00 94.44 113 GLY A N 1
ATOM 931 C CA . GLY A 1 113 ? -8.948 11.762 10.764 1.00 94.44 113 GLY A CA 1
ATOM 932 C C . GLY A 1 113 ? -8.756 10.497 11.594 1.00 94.44 113 GLY A C 1
ATOM 933 O O . GLY A 1 113 ? -7.806 9.751 11.353 1.00 94.44 113 GLY A O 1
ATOM 934 N N . SER A 1 114 ? -9.669 10.251 12.530 1.00 96.31 114 SER A N 1
ATOM 935 C CA . SER A 1 114 ? -9.672 9.085 13.419 1.00 96.31 114 SER A CA 1
ATOM 936 C C . SER A 1 114 ? -10.943 8.264 13.234 1.00 96.31 114 SER A C 1
ATOM 938 O O . SER A 1 114 ? -12.031 8.814 13.081 1.00 96.31 114 SER A O 1
ATOM 940 N N . ILE A 1 115 ? -10.816 6.942 13.294 1.00 96.38 115 ILE A N 1
ATOM 941 C CA . ILE A 1 115 ? -11.937 6.003 13.365 1.00 96.38 115 ILE A CA 1
ATOM 942 C C . ILE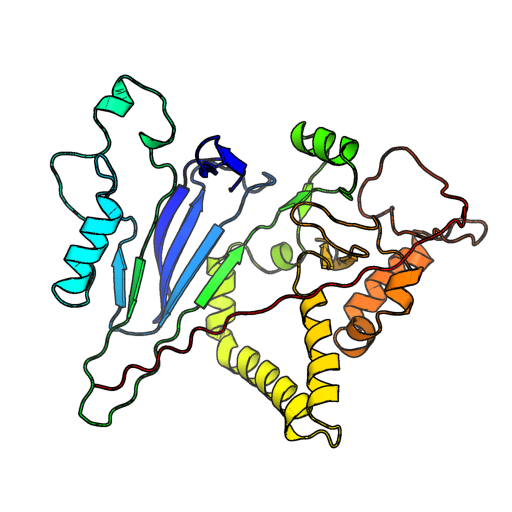 A 1 115 ? -11.644 4.982 14.461 1.00 96.38 115 ILE A C 1
ATOM 944 O O . ILE A 1 115 ? -10.502 4.5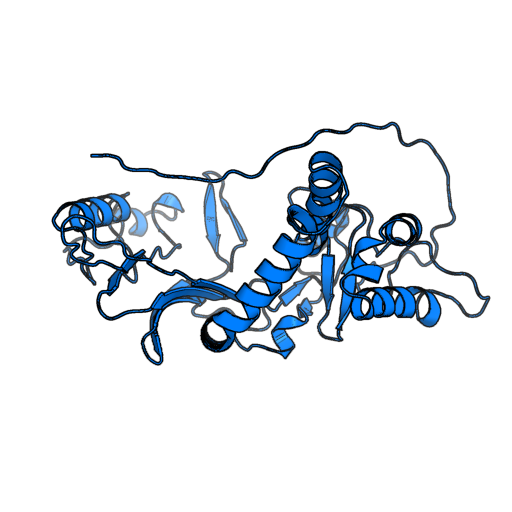55 14.626 1.00 96.38 115 ILE A O 1
ATOM 948 N N . GLY A 1 116 ? -12.670 4.602 15.207 1.00 95.88 116 GLY A N 1
ATOM 949 C CA . GLY A 1 116 ? -12.610 3.614 16.270 1.00 95.88 116 GLY A CA 1
ATOM 950 C C . GLY A 1 116 ? -13.825 2.699 16.225 1.00 95.88 116 GLY A C 1
ATOM 951 O O . GLY A 1 116 ? -14.860 3.037 15.652 1.00 95.88 116 GLY A O 1
ATOM 952 N N . ALA A 1 117 ? -13.692 1.538 16.846 1.00 95.44 117 ALA A N 1
ATOM 953 C CA . ALA A 1 117 ? -14.785 0.613 17.089 1.00 95.44 117 ALA A CA 1
ATOM 954 C C . ALA A 1 117 ? -14.791 0.270 18.578 1.00 95.44 117 ALA A C 1
ATOM 956 O O . ALA A 1 117 ? -13.726 0.220 19.198 1.00 95.44 117 ALA A O 1
ATOM 957 N N . TRP A 1 118 ? -15.973 0.075 19.152 1.00 94.75 118 TRP A N 1
ATOM 958 C CA . TRP A 1 118 ? -16.128 -0.148 20.587 1.00 94.75 118 TRP A CA 1
ATOM 959 C C . TRP A 1 118 ? -17.187 -1.213 20.858 1.00 94.75 118 TRP A C 1
ATOM 961 O O . TRP A 1 118 ? -18.108 -1.390 20.075 1.00 94.75 118 TRP A O 1
ATOM 971 N N . GLU A 1 119 ? -17.052 -1.941 21.959 1.00 94.81 119 GLU A N 1
ATOM 972 C CA . GLU A 1 119 ? -18.055 -2.895 22.442 1.00 94.81 119 GLU A CA 1
ATOM 973 C C . GLU A 1 119 ? -18.016 -2.915 23.973 1.00 94.81 119 GLU A C 1
ATOM 975 O O . GLU A 1 119 ? -16.959 -2.698 24.571 1.00 94.81 119 GLU A O 1
ATOM 980 N N . GLU A 1 120 ? -19.147 -3.212 24.611 1.00 94.38 120 GLU A N 1
ATOM 981 C CA . GLU A 1 120 ? -19.196 -3.525 26.042 1.00 94.38 120 GLU A CA 1
ATOM 982 C C . GLU A 1 120 ? -19.000 -5.034 26.236 1.00 94.38 120 GLU A C 1
ATOM 984 O O . GLU A 1 120 ? -19.746 -5.833 25.672 1.00 94.38 120 GLU A O 1
ATOM 989 N N . LEU A 1 121 ? -18.001 -5.427 27.032 1.00 95.50 121 LEU A N 1
ATOM 990 C CA . LEU A 1 121 ? -17.654 -6.832 27.261 1.00 95.50 121 LEU A CA 1
ATOM 991 C C . LEU A 1 121 ? -18.101 -7.302 28.641 1.00 95.50 121 LEU A C 1
ATOM 993 O O . LEU A 1 121 ? -17.773 -6.690 29.659 1.00 95.50 121 LEU A O 1
ATOM 997 N N . GLN A 1 122 ? -18.775 -8.448 28.691 1.00 97.62 122 GLN A N 1
ATOM 998 C CA . GLN A 1 122 ? -19.011 -9.157 29.944 1.00 97.62 122 GLN A CA 1
ATOM 999 C C . GLN A 1 122 ? -17.721 -9.829 30.458 1.00 97.62 122 GLN A C 1
ATOM 1001 O O . GLN A 1 122 ? -16.790 -10.078 29.687 1.00 97.62 122 GLN A O 1
ATOM 1006 N N . PRO A 1 123 ? -17.630 -10.182 31.757 1.00 97.56 123 PRO A N 1
ATOM 1007 C CA . PRO A 1 123 ? -16.474 -10.902 32.285 1.00 97.56 123 PRO A CA 1
ATOM 1008 C C . PRO A 1 123 ? -16.192 -12.204 31.518 1.00 97.56 123 PRO A C 1
ATOM 1010 O O . PRO A 1 123 ? -17.032 -13.102 31.467 1.00 97.56 123 PRO A O 1
ATOM 1013 N N . GLY A 1 124 ? -14.990 -12.309 30.948 1.00 96.81 124 GLY A N 1
ATOM 1014 C CA . GLY A 1 124 ? -14.560 -13.460 30.145 1.00 96.81 124 GLY A CA 1
ATOM 1015 C C . GLY A 1 124 ? -15.019 -13.435 28.682 1.00 96.81 124 GLY A C 1
ATOM 1016 O O . GLY A 1 124 ? -14.769 -14.396 27.960 1.00 96.81 124 GLY A O 1
ATOM 1017 N N . GLU A 1 125 ? -15.685 -12.370 28.238 1.00 97.62 125 GLU A N 1
ATOM 1018 C CA . GLU A 1 125 ? -16.043 -12.171 26.838 1.00 97.62 125 GLU A CA 1
ATOM 1019 C C . GLU A 1 125 ? -14.839 -11.690 26.019 1.00 97.62 125 GLU A C 1
ATOM 1021 O O . GLU A 1 125 ? -14.106 -10.792 26.427 1.00 97.62 125 GLU A O 1
ATOM 1026 N N . GLU A 1 126 ? -14.668 -12.266 24.830 1.00 95.88 126 GLU A N 1
ATOM 1027 C CA . GLU A 1 126 ? -13.670 -11.838 23.851 1.00 95.88 126 GLU A CA 1
ATOM 1028 C C . GLU A 1 126 ? -14.359 -11.240 22.618 1.00 95.88 126 GLU A C 1
ATOM 1030 O O . GLU A 1 126 ? -15.387 -11.741 22.140 1.00 95.88 126 GLU A O 1
ATOM 1035 N N . ARG A 1 127 ? -13.776 -10.167 22.074 1.00 94.44 127 ARG A N 1
ATOM 1036 C CA . ARG A 1 127 ? -14.189 -9.550 20.808 1.00 94.44 127 ARG A CA 1
ATOM 1037 C C . ARG A 1 127 ? -12.981 -9.262 19.933 1.00 94.44 127 ARG A C 1
ATOM 1039 O O . ARG A 1 127 ? -11.877 -9.037 20.417 1.00 94.44 127 ARG A O 1
ATOM 1046 N N . THR A 1 128 ? -13.206 -9.297 18.624 1.00 93.56 128 THR A N 1
ATOM 1047 C CA . THR A 1 128 ? -12.204 -8.973 17.606 1.00 93.56 128 THR A CA 1
ATOM 1048 C C . THR A 1 128 ? -12.666 -7.741 16.849 1.00 93.56 128 THR A C 1
ATOM 1050 O O . THR A 1 128 ? -13.757 -7.737 16.287 1.00 93.56 128 THR A O 1
ATOM 1053 N N . PHE A 1 129 ? -11.814 -6.720 16.821 1.00 93.25 129 PHE A N 1
ATOM 1054 C CA . PHE A 1 129 ? -12.015 -5.511 16.035 1.00 93.25 129 PHE A CA 1
ATOM 1055 C C . PHE A 1 129 ? -11.130 -5.579 14.796 1.00 93.25 129 PHE A C 1
ATOM 1057 O O . PHE A 1 129 ? -9.908 -5.701 14.902 1.00 93.25 129 PHE A O 1
ATOM 1064 N N . GLU A 1 130 ? -11.745 -5.528 13.621 1.00 92.06 130 GLU A N 1
ATOM 1065 C CA . GLU A 1 130 ? -11.040 -5.614 12.347 1.00 92.06 130 GLU A CA 1
ATOM 1066 C C . GLU A 1 130 ? -10.932 -4.228 11.713 1.00 92.06 130 GLU A C 1
ATOM 1068 O O . GLU A 1 130 ? -11.926 -3.512 11.583 1.00 92.06 130 GLU A O 1
ATOM 1073 N N . PHE A 1 131 ? -9.718 -3.868 11.296 1.00 95.06 131 PHE A N 1
ATOM 1074 C CA . PHE A 1 131 ? -9.446 -2.649 10.544 1.00 95.06 131 PHE A CA 1
ATOM 1075 C C . PHE A 1 131 ? -8.758 -2.998 9.229 1.00 95.06 131 PHE A C 1
ATOM 1077 O O . PHE A 1 131 ? -7.810 -3.784 9.195 1.00 95.06 131 PHE A O 1
ATOM 1084 N N . VAL A 1 132 ? -9.216 -2.376 8.147 1.00 95.44 132 VAL A N 1
ATOM 1085 C CA . VAL A 1 132 ? -8.642 -2.520 6.809 1.00 95.44 132 VAL A CA 1
ATOM 1086 C C . VAL A 1 132 ? -8.098 -1.171 6.369 1.00 95.44 132 VAL A C 1
ATOM 1088 O O . VAL A 1 132 ? -8.823 -0.180 6.371 1.00 95.44 132 VAL A O 1
ATOM 1091 N N . ILE A 1 133 ? -6.826 -1.141 5.967 1.00 97.00 133 ILE A N 1
ATOM 1092 C CA . ILE A 1 133 ? -6.179 0.035 5.380 1.00 97.00 133 ILE A CA 1
ATOM 1093 C C . ILE A 1 133 ? -5.889 -0.262 3.912 1.00 97.00 133 ILE A C 1
ATOM 1095 O O . ILE A 1 133 ? -5.266 -1.276 3.590 1.00 97.00 133 ILE A O 1
ATOM 1099 N N . THR A 1 134 ? -6.316 0.628 3.023 1.00 97.69 134 THR A N 1
ATOM 1100 C CA . THR A 1 134 ? -6.075 0.524 1.582 1.00 97.69 134 THR A CA 1
ATOM 1101 C C . THR A 1 134 ? -5.502 1.814 1.017 1.00 97.69 134 THR A C 1
ATOM 1103 O O . THR A 1 134 ? -5.657 2.902 1.574 1.00 97.69 134 THR A O 1
ATOM 1106 N N . TRP A 1 135 ? -4.820 1.689 -0.117 1.00 96.75 135 TRP A N 1
ATOM 1107 C CA . TRP A 1 135 ? -4.244 2.810 -0.843 1.00 96.75 135 TRP A CA 1
ATOM 1108 C C . TRP A 1 135 ? -4.335 2.589 -2.345 1.00 96.75 135 TRP A C 1
ATOM 1110 O O . TRP A 1 135 ? -4.357 1.458 -2.833 1.00 96.75 135 TRP A O 1
ATOM 1120 N N . TYR A 1 136 ? -4.345 3.695 -3.079 1.00 96.75 136 TYR A N 1
ATOM 1121 C CA . TYR A 1 136 ? -4.365 3.707 -4.528 1.00 96.75 136 TYR A CA 1
ATOM 1122 C C . TYR A 1 136 ? -3.544 4.892 -5.038 1.00 96.75 136 TYR A C 1
ATOM 1124 O O . TYR A 1 136 ? -3.973 6.039 -4.989 1.00 96.75 136 TYR A O 1
ATOM 1132 N N . PHE A 1 137 ? -2.342 4.591 -5.523 1.00 95.31 137 PHE A N 1
ATOM 1133 C CA . PHE A 1 137 ? -1.379 5.511 -6.132 1.00 95.31 137 PHE A CA 1
ATOM 1134 C C . PHE A 1 137 ? -1.077 5.015 -7.555 1.00 95.31 137 PHE A C 1
ATOM 1136 O O . PHE A 1 137 ? -0.105 4.281 -7.782 1.00 95.31 137 PHE A O 1
ATOM 1143 N N . PRO A 1 138 ? -1.957 5.323 -8.523 1.00 95.06 138 PRO A N 1
ATOM 1144 C CA . PRO A 1 138 ? -1.951 4.659 -9.819 1.00 95.06 138 PRO A CA 1
ATOM 1145 C C . PRO A 1 138 ? -0.726 5.017 -10.648 1.00 95.06 138 PRO A C 1
ATOM 1147 O O . PRO A 1 138 ? -0.324 4.217 -11.483 1.00 95.06 138 PRO A O 1
ATOM 1150 N N . ASN A 1 139 ? -0.133 6.184 -10.413 1.00 92.75 139 ASN A N 1
ATOM 1151 C CA . ASN A 1 139 ? 0.888 6.766 -11.266 1.00 92.75 139 ASN A CA 1
ATOM 1152 C C . ASN A 1 139 ? 2.285 6.567 -10.696 1.00 92.75 139 ASN A C 1
ATOM 1154 O O . ASN A 1 139 ? 2.511 6.564 -9.487 1.00 92.75 139 ASN A O 1
ATOM 1158 N N . ARG A 1 140 ? 3.246 6.439 -11.602 1.00 90.06 140 ARG A N 1
ATOM 1159 C CA . ARG A 1 140 ? 4.664 6.323 -11.287 1.00 90.06 140 ARG A CA 1
ATOM 1160 C C . ARG A 1 140 ? 5.502 6.935 -12.396 1.00 90.06 140 ARG A C 1
ATOM 1162 O O . ARG A 1 140 ? 5.074 7.042 -13.545 1.00 90.06 140 ARG A O 1
ATOM 1169 N N . VAL A 1 141 ? 6.734 7.281 -12.052 1.00 88.69 141 VAL A N 1
ATOM 1170 C CA . VAL A 1 141 ? 7.689 7.800 -13.026 1.00 88.69 141 VAL A CA 1
ATOM 1171 C C . VAL A 1 141 ? 8.014 6.722 -14.064 1.00 88.69 141 VAL A C 1
ATOM 1173 O O . VAL A 1 141 ? 8.243 5.558 -13.718 1.00 88.69 141 VAL A O 1
ATOM 1176 N N . LYS A 1 142 ? 8.029 7.104 -15.344 1.00 88.56 142 LYS A N 1
ATOM 1177 C CA . LYS A 1 142 ? 8.425 6.238 -16.462 1.00 88.56 142 LYS A CA 1
ATOM 1178 C C . LYS A 1 142 ? 9.944 6.283 -16.682 1.00 88.56 142 LYS A C 1
ATOM 1180 O O . LYS A 1 142 ? 10.413 6.601 -17.775 1.00 88.56 142 LYS A O 1
ATOM 1185 N N . ALA A 1 143 ? 10.711 6.005 -15.632 1.00 85.12 143 ALA A N 1
ATOM 1186 C CA . ALA A 1 143 ? 12.169 6.035 -15.671 1.00 85.12 143 ALA A CA 1
ATOM 1187 C C . ALA A 1 143 ? 12.783 5.115 -14.615 1.00 85.12 143 ALA A C 1
ATOM 1189 O O . ALA A 1 143 ? 12.150 4.788 -13.607 1.00 85.12 143 ALA A O 1
ATOM 1190 N N . TRP A 1 144 ? 14.041 4.755 -14.844 1.00 85.69 144 TRP A N 1
ATOM 1191 C CA . TRP A 1 144 ? 14.906 4.175 -13.827 1.00 85.69 144 TRP A CA 1
ATOM 1192 C C . TRP A 1 144 ? 15.700 5.300 -13.153 1.00 85.69 144 TRP A C 1
ATOM 1194 O O . TRP A 1 144 ? 16.615 5.842 -13.762 1.00 85.69 144 TRP A O 1
ATOM 1204 N N . ILE A 1 145 ? 15.336 5.675 -11.924 1.00 83.62 145 ILE A N 1
ATOM 1205 C CA . ILE A 1 145 ? 16.036 6.726 -11.170 1.00 83.62 145 ILE A CA 1
ATOM 1206 C C . ILE A 1 145 ? 17.124 6.078 -10.306 1.00 83.62 145 ILE A C 1
ATOM 1208 O O . ILE A 1 145 ? 16.787 5.347 -9.372 1.00 83.62 145 ILE A O 1
ATOM 1212 N N . GLU A 1 146 ? 18.398 6.339 -10.618 1.00 82.50 146 GLU A N 1
ATOM 1213 C CA . GLU A 1 146 ? 19.554 5.828 -9.854 1.00 82.50 146 GLU A CA 1
ATOM 1214 C C . GLU A 1 146 ? 20.628 6.894 -9.580 1.00 82.50 146 GLU A C 1
ATOM 1216 O O . GLU A 1 146 ? 21.263 6.848 -8.529 1.00 82.50 146 GLU A O 1
ATOM 1221 N N . PHE A 1 147 ? 20.844 7.858 -10.479 1.00 84.31 147 PHE A N 1
ATOM 1222 C CA . PHE A 1 147 ? 21.867 8.893 -10.287 1.00 84.31 147 PHE A CA 1
ATOM 1223 C C . PHE A 1 147 ? 21.268 10.262 -9.966 1.00 84.31 147 PHE A C 1
ATOM 1225 O O . PHE A 1 147 ? 20.102 10.527 -10.266 1.00 84.31 147 PHE A O 1
ATOM 1232 N N . ASP A 1 148 ? 22.096 11.159 -9.424 1.00 83.25 148 ASP A N 1
ATOM 1233 C CA . ASP A 1 148 ? 21.712 12.546 -9.131 1.00 83.25 148 ASP A CA 1
ATOM 1234 C C . ASP A 1 148 ? 21.146 13.245 -10.374 1.00 83.25 148 ASP A C 1
ATOM 1236 O O . ASP A 1 148 ? 20.100 13.879 -10.300 1.00 83.25 148 ASP A O 1
ATOM 1240 N N . GLU A 1 149 ? 21.750 13.038 -11.548 1.00 86.50 149 GLU A N 1
ATOM 1241 C CA . GLU A 1 149 ? 21.241 13.584 -12.813 1.00 86.50 149 GLU A CA 1
ATOM 1242 C C . GLU A 1 149 ? 19.827 13.090 -13.155 1.00 86.50 149 GLU A C 1
ATOM 1244 O O . GLU A 1 149 ? 19.011 13.845 -13.691 1.00 86.50 149 GLU A O 1
ATOM 1249 N N . ASP A 1 150 ? 19.521 11.820 -12.867 1.00 83.44 150 ASP A N 1
ATOM 1250 C CA . ASP A 1 150 ? 18.181 11.275 -13.077 1.00 83.44 150 ASP A CA 1
ATOM 1251 C C . ASP A 1 150 ? 17.211 11.899 -12.079 1.00 83.44 150 ASP A C 1
ATOM 1253 O O . ASP A 1 150 ? 16.103 12.292 -12.441 1.00 83.44 150 ASP A O 1
ATOM 1257 N N . TYR A 1 151 ? 17.631 12.040 -10.826 1.00 82.81 151 TYR A N 1
ATOM 1258 C CA . TYR A 1 151 ? 16.814 12.651 -9.791 1.00 82.81 151 TYR A CA 1
ATOM 1259 C C . TYR A 1 151 ? 16.523 14.132 -10.076 1.00 82.81 151 TYR A C 1
ATOM 1261 O O . TYR A 1 151 ? 15.385 14.579 -9.946 1.00 82.81 151 TYR A O 1
ATOM 1269 N N . GLU A 1 152 ? 17.501 14.889 -10.564 1.00 86.50 152 GLU A N 1
ATOM 1270 C CA . GLU A 1 152 ? 17.306 16.275 -10.979 1.00 86.50 152 GLU A CA 1
ATOM 1271 C C . GLU A 1 152 ? 16.313 16.396 -12.146 1.00 86.50 152 GLU A C 1
ATOM 1273 O O . GLU A 1 152 ? 15.426 17.252 -12.127 1.00 86.50 152 GLU A O 1
ATOM 1278 N N . LYS A 1 153 ? 16.412 15.524 -13.159 1.00 85.88 153 LYS A N 1
ATOM 1279 C CA . LYS A 1 153 ? 15.442 15.470 -14.272 1.00 85.88 153 LYS A CA 1
ATOM 1280 C C . LYS A 1 153 ? 14.042 15.129 -13.780 1.00 85.88 153 LYS A C 1
ATOM 1282 O O . LYS A 1 153 ? 13.059 15.710 -14.239 1.00 85.88 153 LYS A O 1
ATOM 1287 N N . PHE A 1 154 ? 13.954 14.213 -12.821 1.00 85.06 154 PHE A N 1
ATOM 1288 C CA . PHE A 1 154 ? 12.707 13.878 -12.152 1.00 85.06 154 PHE A CA 1
ATOM 1289 C C . PHE A 1 154 ? 12.101 15.094 -11.443 1.00 85.06 154 PHE A C 1
ATOM 1291 O O . PHE A 1 154 ? 10.920 15.378 -11.640 1.00 85.06 154 PHE A O 1
ATOM 1298 N N . GLN A 1 155 ? 12.903 15.860 -10.698 1.00 84.50 155 GLN A N 1
ATOM 1299 C CA . GLN A 1 155 ? 12.455 17.093 -10.043 1.00 84.50 155 GLN A CA 1
ATOM 1300 C C . GLN A 1 155 ? 12.011 18.171 -11.039 1.00 84.50 155 G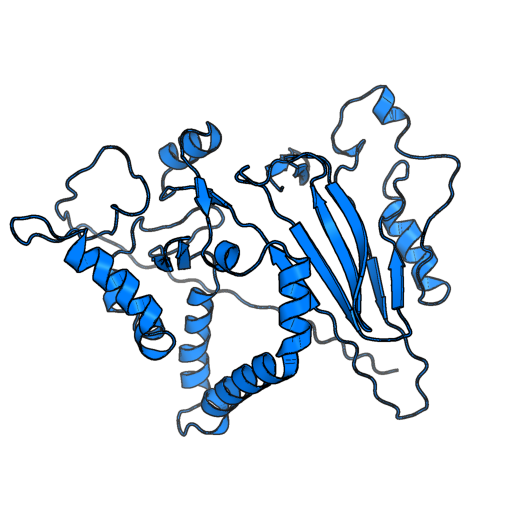LN A C 1
ATOM 1302 O O . GLN A 1 155 ? 11.075 18.915 -10.757 1.00 84.50 155 GLN A O 1
ATOM 1307 N N . ARG A 1 156 ? 12.641 18.238 -12.217 1.00 87.31 156 ARG A N 1
ATOM 1308 C CA . ARG A 1 156 ? 12.246 19.145 -13.308 1.00 87.31 156 ARG A CA 1
ATOM 1309 C C . ARG A 1 156 ? 11.046 18.644 -14.124 1.00 87.31 156 ARG A C 1
ATOM 1311 O O . ARG A 1 156 ? 10.615 19.338 -15.040 1.00 87.31 156 ARG A O 1
ATOM 1318 N N . GLY A 1 157 ? 10.489 17.474 -13.795 1.00 85.38 157 GLY A N 1
ATOM 1319 C CA . GLY A 1 157 ? 9.325 16.907 -14.480 1.00 85.38 157 GLY A CA 1
ATOM 1320 C C . GLY A 1 157 ? 9.619 16.434 -15.906 1.00 85.38 157 GLY A C 1
ATOM 1321 O O . GLY A 1 157 ? 8.717 16.381 -16.735 1.00 85.38 157 GLY A O 1
ATOM 1322 N N . GLU A 1 158 ? 10.874 16.100 -16.212 1.00 87.62 158 GLU A N 1
ATOM 1323 C CA . GLU A 1 158 ? 11.303 15.729 -17.569 1.00 87.62 158 GLU A CA 1
ATOM 1324 C C . GLU A 1 158 ? 10.952 14.283 -17.952 1.00 87.62 158 GLU A C 1
ATOM 1326 O O . GLU A 1 158 ? 11.100 13.887 -19.110 1.00 87.62 158 GLU A O 1
ATOM 1331 N N . TYR A 1 159 ? 10.483 13.478 -16.998 1.00 85.12 159 TYR A N 1
ATOM 1332 C CA . TYR A 1 159 ? 10.042 12.112 -17.254 1.00 85.12 159 TYR A CA 1
ATOM 1333 C C . TYR A 1 159 ? 8.535 12.026 -17.454 1.00 85.12 159 TYR A C 1
ATOM 1335 O O . TYR A 1 159 ? 7.748 12.670 -16.763 1.00 85.12 159 TYR A O 1
ATOM 1343 N N . GLY A 1 160 ? 8.131 11.144 -18.368 1.00 86.69 160 GLY A N 1
ATOM 1344 C CA . GLY A 1 160 ? 6.735 10.752 -18.503 1.00 86.69 160 GLY A CA 1
ATOM 1345 C C . GLY A 1 160 ? 6.233 9.954 -17.297 1.00 86.69 160 GLY A C 1
ATOM 1346 O O . GLY A 1 160 ? 6.995 9.530 -16.425 1.00 86.69 160 GLY A O 1
ATOM 1347 N N . THR A 1 161 ? 4.931 9.690 -17.300 1.00 88.25 161 THR A N 1
ATOM 1348 C CA . THR A 1 161 ? 4.255 8.860 -16.298 1.00 88.25 161 THR A CA 1
ATOM 1349 C C . THR A 1 161 ? 3.822 7.537 -16.929 1.00 88.25 161 THR A C 1
ATOM 1351 O O . THR A 1 161 ? 3.467 7.482 -18.106 1.00 88.25 161 THR A O 1
ATOM 1354 N N . VAL A 1 162 ? 3.873 6.462 -16.150 1.00 89.75 162 VAL A N 1
ATOM 1355 C CA . VAL A 1 162 ? 3.251 5.166 -16.455 1.00 89.75 162 VAL A CA 1
ATOM 1356 C C . VAL A 1 162 ? 2.401 4.751 -15.258 1.00 89.75 162 VAL A C 1
ATOM 1358 O O . VAL A 1 162 ? 2.594 5.278 -14.160 1.00 89.75 162 VAL A O 1
ATOM 1361 N N . ARG A 1 163 ? 1.438 3.847 -15.448 1.00 91.50 163 ARG A N 1
ATOM 1362 C CA . ARG A 1 163 ? 0.570 3.385 -14.361 1.00 91.50 163 ARG A CA 1
ATOM 1363 C C . ARG A 1 163 ? 1.032 2.054 -13.770 1.00 91.50 163 ARG A C 1
ATOM 1365 O O . ARG A 1 163 ? 1.698 1.252 -14.425 1.00 91.50 163 ARG A O 1
ATOM 1372 N N . ASN A 1 164 ? 0.684 1.830 -12.509 1.00 92.81 164 ASN A N 1
ATOM 1373 C CA . ASN A 1 164 ? 0.825 0.549 -11.828 1.00 92.81 164 ASN A CA 1
ATOM 1374 C C . ASN A 1 164 ? -0.254 -0.431 -12.310 1.00 92.81 164 ASN A C 1
ATOM 1376 O O . ASN A 1 164 ? -1.402 -0.044 -12.514 1.00 92.81 164 ASN A O 1
ATOM 1380 N N . TYR A 1 165 ? 0.073 -1.721 -12.412 1.00 94.25 165 TYR A N 1
ATOM 1381 C CA . TYR A 1 165 ? -0.855 -2.746 -12.909 1.00 94.25 165 TYR A CA 1
ATOM 1382 C C . TYR A 1 165 ? -2.185 -2.808 -12.148 1.00 94.25 165 TYR A C 1
ATOM 1384 O O . TYR A 1 165 ? -3.237 -3.015 -12.751 1.00 94.25 165 TYR A O 1
ATOM 1392 N N . TYR A 1 166 ? -2.171 -2.624 -10.823 1.00 93.81 166 TYR A N 1
ATOM 1393 C CA . TYR A 1 166 ? -3.402 -2.683 -10.028 1.00 93.81 166 TYR A CA 1
ATOM 1394 C C . TYR A 1 166 ? -4.392 -1.563 -10.390 1.00 93.81 166 TYR A C 1
ATOM 1396 O O . TYR A 1 166 ? -5.587 -1.726 -10.170 1.00 93.81 166 TYR A O 1
ATOM 1404 N N . ALA A 1 167 ? -3.929 -0.478 -11.020 1.00 95.50 167 ALA A N 1
ATOM 1405 C CA . ALA A 1 167 ? -4.774 0.599 -11.533 1.00 95.50 167 ALA A CA 1
ATOM 1406 C C . ALA A 1 167 ? -5.621 0.185 -12.756 1.00 95.50 167 ALA A C 1
ATOM 1408 O O . ALA A 1 167 ? -6.492 0.931 -13.199 1.00 95.50 167 ALA A O 1
ATOM 1409 N N . THR A 1 168 ? -5.382 -1.014 -13.303 1.00 95.50 168 THR A N 1
ATOM 1410 C CA . THR A 1 168 ? -6.257 -1.668 -14.295 1.00 95.50 168 THR A CA 1
ATOM 1411 C C . THR A 1 168 ? -7.369 -2.500 -13.650 1.00 95.50 168 THR A C 1
ATOM 1413 O O . THR A 1 168 ? -8.252 -2.994 -14.350 1.00 95.50 168 THR A O 1
ATOM 1416 N N . LYS A 1 169 ? -7.289 -2.729 -12.333 1.00 96.25 169 LYS A N 1
ATOM 1417 C CA . LYS A 1 169 ? -8.197 -3.600 -11.570 1.00 96.25 169 LYS A CA 1
ATOM 1418 C C . LYS A 1 169 ? -9.111 -2.828 -10.636 1.00 96.25 169 LYS A C 1
ATOM 1420 O O . LYS A 1 169 ? -10.203 -3.311 -10.373 1.00 96.25 169 LYS A O 1
ATOM 1425 N N . PHE A 1 170 ? -8.654 -1.673 -10.167 1.00 97.38 170 PHE A N 1
ATOM 1426 C CA . PHE A 1 170 ? -9.358 -0.839 -9.205 1.00 97.38 170 PHE A CA 1
ATOM 1427 C C . PHE A 1 170 ? -9.365 0.613 -9.666 1.00 97.38 170 PHE A C 1
ATOM 1429 O O . PHE A 1 170 ? -8.447 1.033 -10.375 1.00 97.38 170 PHE A O 1
ATOM 1436 N N . THR A 1 171 ? -10.375 1.372 -9.249 1.00 97.19 171 THR A N 1
ATOM 1437 C CA . THR A 1 171 ? -10.484 2.808 -9.561 1.00 97.19 171 THR A CA 1
ATOM 1438 C C . THR A 1 171 ? -9.914 3.702 -8.466 1.00 97.19 171 THR A C 1
ATOM 1440 O O . THR A 1 171 ? -9.385 4.769 -8.766 1.00 97.19 171 THR A O 1
ATOM 1443 N N . ASP A 1 172 ? -10.004 3.269 -7.208 1.00 97.69 172 ASP A N 1
ATOM 1444 C CA . ASP A 1 172 ? -9.547 4.002 -6.028 1.00 97.69 172 ASP A CA 1
ATOM 1445 C C . ASP A 1 172 ? -9.372 3.062 -4.813 1.00 97.69 172 ASP A C 1
ATOM 1447 O O . ASP A 1 172 ? -9.634 1.860 -4.877 1.00 97.69 172 ASP A O 1
ATOM 1451 N N . ALA A 1 173 ? -8.907 3.600 -3.686 1.00 97.75 173 ALA A N 1
ATOM 1452 C CA . ALA A 1 173 ? -8.672 2.868 -2.446 1.00 97.75 173 ALA A CA 1
ATOM 1453 C C . ALA A 1 173 ? -9.971 2.355 -1.805 1.00 97.75 173 ALA A C 1
ATOM 1455 O O . ALA A 1 173 ? -9.940 1.339 -1.108 1.00 97.75 173 ALA A O 1
ATOM 1456 N N . TRP A 1 174 ? -11.111 3.010 -2.043 1.00 98.00 174 TRP A N 1
ATOM 1457 C CA . TRP A 1 174 ? -12.409 2.557 -1.541 1.00 98.00 174 TRP A CA 1
ATOM 1458 C C . TRP A 1 174 ? -12.896 1.322 -2.308 1.00 98.00 174 TRP A C 1
ATOM 1460 O O . TRP A 1 174 ? -13.415 0.384 -1.708 1.00 98.00 174 TRP A O 1
ATOM 1470 N N . ASP A 1 175 ? -12.667 1.279 -3.619 1.00 98.06 175 ASP A N 1
ATOM 1471 C CA . ASP A 1 175 ? -12.913 0.106 -4.460 1.00 98.06 175 ASP A CA 1
ATOM 1472 C C . ASP A 1 175 ? -12.018 -1.083 -4.059 1.00 98.06 175 ASP A C 1
ATOM 1474 O O . ASP A 1 175 ? -12.503 -2.201 -3.863 1.00 98.06 175 ASP A O 1
ATOM 1478 N N . VAL A 1 176 ? -10.727 -0.831 -3.787 1.00 97.94 176 VAL A N 1
ATOM 1479 C CA . VAL A 1 176 ? -9.829 -1.841 -3.190 1.00 97.94 176 VAL A CA 1
ATOM 1480 C C . VAL A 1 176 ? -10.389 -2.346 -1.856 1.00 97.94 176 VAL A C 1
ATOM 1482 O O . VAL A 1 176 ? -10.380 -3.551 -1.607 1.00 97.94 176 VAL A O 1
ATOM 1485 N N . ALA A 1 177 ? -10.895 -1.452 -1.002 1.00 96.31 177 ALA A N 1
ATOM 1486 C CA . ALA A 1 177 ? -11.440 -1.821 0.302 1.00 96.31 177 ALA A CA 1
ATOM 1487 C C . ALA A 1 177 ? -12.682 -2.709 0.192 1.00 96.31 177 ALA A C 1
ATOM 1489 O O . ALA A 1 177 ? -12.759 -3.725 0.883 1.00 96.31 177 ALA A O 1
ATOM 1490 N N . LYS A 1 178 ? -13.607 -2.388 -0.720 1.00 96.75 178 LYS A N 1
ATOM 1491 C CA . LYS A 1 178 ? -14.762 -3.244 -1.029 1.00 96.75 178 LYS A CA 1
ATOM 1492 C C . LYS A 1 178 ? -14.320 -4.632 -1.471 1.00 96.75 178 LYS A C 1
ATOM 1494 O O . LYS A 1 178 ? -14.787 -5.630 -0.927 1.00 96.75 178 LYS A O 1
ATOM 1499 N N . TYR A 1 179 ? -13.366 -4.705 -2.401 1.00 97.19 179 TYR A N 1
ATOM 1500 C CA . TYR A 1 179 ? -12.836 -5.984 -2.863 1.00 97.19 179 TYR A CA 1
ATOM 1501 C C . TYR A 1 179 ? -12.207 -6.792 -1.724 1.00 97.19 179 TYR A C 1
ATOM 1503 O O . TYR A 1 179 ? -12.508 -7.979 -1.593 1.00 97.19 179 TYR A O 1
ATOM 1511 N N . VAL A 1 180 ? -11.358 -6.168 -0.899 1.00 95.50 180 VAL A N 1
ATOM 1512 C CA . VAL A 1 180 ? -10.732 -6.828 0.256 1.00 95.50 180 VAL A CA 1
ATOM 1513 C C . VAL A 1 180 ? -11.801 -7.350 1.204 1.00 95.50 180 VAL A C 1
ATOM 1515 O O . VAL A 1 180 ? -11.746 -8.523 1.556 1.00 95.50 180 VAL A O 1
ATOM 1518 N N . TYR A 1 181 ? -12.796 -6.534 1.555 1.00 92.81 181 TYR A N 1
ATOM 1519 C CA . TYR A 1 181 ? -13.844 -6.920 2.494 1.00 92.81 181 TYR A CA 1
ATOM 1520 C C . TYR A 1 181 ? -14.688 -8.092 1.976 1.00 92.81 181 TYR A C 1
ATOM 1522 O O . TYR A 1 181 ? -14.824 -9.106 2.659 1.00 92.81 181 TYR A O 1
ATOM 1530 N N . HIS A 1 182 ? -15.164 -8.021 0.729 1.00 94.88 182 HIS A N 1
ATOM 1531 C CA . HIS A 1 182 ? -15.968 -9.088 0.114 1.00 94.88 182 HIS A CA 1
ATOM 1532 C C . HIS A 1 182 ? -15.184 -10.379 -0.157 1.00 94.88 182 HIS A C 1
ATOM 1534 O O . HIS A 1 182 ? -15.787 -11.424 -0.387 1.00 94.88 182 HIS A O 1
ATOM 1540 N N . ASN A 1 183 ? -13.848 -10.334 -0.147 1.00 95.75 183 ASN A N 1
ATOM 1541 C CA . ASN A 1 183 ? -12.990 -11.490 -0.426 1.00 95.75 183 ASN A CA 1
ATOM 1542 C C . ASN A 1 183 ? -12.107 -11.900 0.761 1.00 95.75 183 ASN A C 1
ATOM 1544 O O . ASN A 1 183 ? -11.236 -12.760 0.588 1.00 95.75 183 ASN A O 1
ATOM 1548 N N . LYS A 1 184 ? -12.296 -11.300 1.942 1.00 92.12 184 LYS A N 1
ATOM 1549 C CA . LYS A 1 184 ? -11.344 -11.398 3.057 1.00 92.12 184 LYS A CA 1
ATOM 1550 C C . LYS A 1 184 ? -11.072 -12.832 3.479 1.00 92.12 184 LYS A C 1
ATOM 1552 O O . LYS A 1 184 ? -9.913 -13.222 3.577 1.00 92.12 184 LYS A O 1
ATOM 1557 N N . GLU A 1 185 ? -12.123 -13.644 3.591 1.00 94.06 185 GLU A N 1
ATOM 1558 C CA . GLU A 1 185 ? -12.015 -15.042 4.007 1.00 94.06 185 GLU A CA 1
ATOM 1559 C C . GLU A 1 185 ? -11.080 -15.827 3.087 1.00 94.06 185 GLU A C 1
ATOM 1561 O O . GLU A 1 185 ? -10.201 -16.550 3.549 1.00 94.06 185 GLU A O 1
ATOM 1566 N N . ARG A 1 186 ? -11.212 -15.643 1.768 1.00 96.94 186 ARG A N 1
ATOM 1567 C CA . ARG A 1 186 ? -10.336 -16.289 0.787 1.00 96.94 186 ARG A CA 1
ATOM 1568 C C . ARG A 1 186 ? -8.904 -15.763 0.891 1.00 96.94 186 ARG A C 1
ATOM 1570 O O . ARG A 1 186 ? -7.972 -16.561 0.940 1.00 96.94 186 ARG A O 1
ATOM 1577 N N . LEU A 1 187 ? -8.728 -14.439 0.924 1.00 95.38 187 LEU A N 1
ATOM 1578 C CA . LEU A 1 187 ? -7.409 -13.791 0.965 1.00 95.38 187 LEU A CA 1
ATOM 1579 C C . LEU A 1 187 ? -6.610 -14.189 2.217 1.00 95.38 187 LEU A C 1
ATOM 1581 O O . LEU A 1 187 ? -5.417 -14.501 2.133 1.00 95.38 187 LEU A O 1
ATOM 1585 N N . GLU A 1 188 ? -7.274 -14.217 3.369 1.00 94.81 188 GLU A N 1
ATOM 1586 C CA . GLU A 1 188 ? -6.699 -14.646 4.638 1.00 94.81 188 GLU A CA 1
ATOM 1587 C C . GLU A 1 188 ? -6.435 -16.154 4.642 1.00 94.81 188 GLU A C 1
ATOM 1589 O O . GLU A 1 188 ? -5.324 -16.577 4.964 1.00 94.81 188 GLU A O 1
ATOM 1594 N N . SER A 1 189 ? -7.419 -16.968 4.242 1.00 97.00 189 SER A N 1
ATOM 1595 C CA . SER A 1 189 ? -7.292 -18.429 4.206 1.00 97.00 189 SER A CA 1
ATOM 1596 C C . SER A 1 189 ? -6.099 -18.867 3.362 1.00 97.00 189 SER A C 1
ATOM 1598 O O . SER A 1 189 ? -5.300 -19.693 3.804 1.00 97.00 189 SER A O 1
ATOM 1600 N N . ASP A 1 190 ? -5.924 -18.287 2.176 1.00 95.62 190 ASP A N 1
ATOM 1601 C CA . ASP A 1 190 ? -4.814 -18.638 1.292 1.00 95.62 190 ASP A CA 1
ATOM 1602 C C . ASP A 1 190 ? -3.460 -18.194 1.871 1.00 95.62 190 ASP A C 1
ATOM 1604 O O . ASP A 1 190 ? -2.489 -18.954 1.824 1.00 95.62 190 ASP A O 1
ATOM 1608 N N . SER A 1 191 ? -3.405 -17.026 2.521 1.00 93.25 191 SER A N 1
ATOM 1609 C CA . SER A 1 191 ? -2.205 -16.563 3.235 1.00 93.25 191 SER A CA 1
ATOM 1610 C C . SER A 1 191 ? -1.844 -17.484 4.408 1.00 93.25 191 SER A C 1
ATOM 1612 O O . SER A 1 191 ? -0.676 -17.835 4.592 1.00 93.25 191 SER A O 1
ATOM 1614 N N . ARG A 1 192 ? -2.842 -17.940 5.176 1.00 96.00 192 ARG A N 1
ATOM 1615 C CA . ARG A 1 192 ? -2.648 -18.881 6.288 1.00 96.00 192 ARG A CA 1
ATOM 1616 C C . ARG A 1 192 ? -2.217 -20.258 5.810 1.00 96.00 192 ARG A C 1
ATOM 1618 O O . ARG A 1 192 ? -1.330 -20.836 6.422 1.00 96.00 192 ARG A O 1
ATOM 1625 N N . LYS A 1 193 ? -2.781 -20.772 4.712 1.00 96.44 193 LYS A N 1
ATOM 1626 C CA . LYS A 1 193 ? -2.340 -22.045 4.111 1.00 96.44 193 LYS A CA 1
ATOM 1627 C C . LYS A 1 193 ? -0.877 -21.984 3.691 1.00 96.44 193 LYS A C 1
ATOM 1629 O O . LYS A 1 193 ? -0.156 -22.954 3.905 1.00 96.44 193 LYS A O 1
ATOM 1634 N N . PHE A 1 194 ? -0.437 -20.863 3.117 1.00 93.38 194 PHE A N 1
ATOM 1635 C CA . PHE A 1 194 ? 0.970 -20.667 2.773 1.00 93.38 194 PHE A CA 1
ATOM 1636 C C . PHE A 1 194 ? 1.858 -20.671 4.025 1.00 93.38 194 PHE A C 1
ATOM 1638 O O . PHE A 1 194 ? 2.840 -21.409 4.074 1.00 93.38 194 PHE A O 1
ATOM 1645 N N . ALA A 1 195 ? 1.489 -19.910 5.061 1.00 93.19 195 ALA A N 1
ATOM 1646 C CA . ALA A 1 195 ? 2.228 -19.892 6.323 1.00 93.19 195 ALA A CA 1
ATOM 1647 C C . ALA A 1 195 ? 2.275 -21.283 6.986 1.00 93.19 195 ALA A C 1
ATOM 1649 O O . ALA A 1 195 ? 3.340 -21.743 7.379 1.00 93.19 195 ALA A O 1
ATOM 1650 N N . ASP A 1 196 ? 1.150 -21.992 7.040 1.00 95.38 196 ASP A N 1
ATOM 1651 C CA . ASP A 1 196 ? 1.054 -23.346 7.589 1.00 95.38 196 ASP A CA 1
ATOM 1652 C C . ASP A 1 196 ? 1.912 -24.353 6.806 1.00 95.38 196 ASP A C 1
ATOM 1654 O O . ASP A 1 196 ? 2.646 -25.151 7.393 1.00 95.38 196 ASP A O 1
ATOM 1658 N N . ALA A 1 197 ? 1.903 -24.270 5.472 1.00 94.25 197 ALA A N 1
ATOM 1659 C CA . ALA A 1 197 ? 2.770 -25.087 4.630 1.00 94.25 197 ALA A CA 1
ATOM 1660 C C . ALA A 1 197 ? 4.258 -24.854 4.943 1.00 94.25 197 ALA A C 1
ATOM 1662 O O . ALA A 1 197 ? 5.014 -25.817 5.090 1.00 94.25 197 ALA A O 1
ATOM 1663 N N . MET A 1 198 ? 4.662 -23.589 5.086 1.00 91.38 198 MET A N 1
ATOM 1664 C CA . MET A 1 198 ? 6.056 -23.210 5.311 1.00 91.38 198 MET A CA 1
ATOM 1665 C C . MET A 1 198 ? 6.535 -23.478 6.737 1.00 91.38 198 MET A C 1
ATOM 1667 O O . MET A 1 198 ? 7.661 -23.925 6.899 1.00 91.38 198 MET A O 1
ATOM 1671 N N . PHE A 1 199 ? 5.720 -23.228 7.763 1.00 92.38 199 PHE A N 1
ATOM 1672 C CA . PHE A 1 199 ? 6.168 -23.243 9.162 1.00 92.38 199 PHE A CA 1
ATOM 1673 C C . PHE A 1 199 ? 5.709 -24.464 9.966 1.00 92.38 199 PHE A C 1
ATOM 1675 O O . PHE A 1 199 ? 6.278 -24.729 11.025 1.00 92.38 199 PHE A O 1
ATOM 1682 N N . HIS A 1 200 ? 4.703 -25.210 9.499 1.00 92.25 200 HIS A N 1
ATOM 1683 C CA . HIS A 1 200 ? 4.117 -26.316 10.269 1.00 92.25 200 HIS A CA 1
ATOM 1684 C C . HIS A 1 200 ? 4.135 -27.663 9.542 1.00 92.25 200 HIS A C 1
ATOM 1686 O O . HIS A 1 200 ? 4.225 -28.699 10.197 1.00 92.25 200 HIS A O 1
ATOM 1692 N N . LYS A 1 201 ? 4.072 -27.677 8.204 1.00 94.75 201 LYS A N 1
ATOM 1693 C CA . LYS A 1 201 ? 4.027 -28.927 7.416 1.00 94.75 201 LYS A CA 1
ATOM 1694 C C . LYS A 1 201 ? 5.362 -29.358 6.824 1.00 94.75 201 LYS A C 1
ATOM 1696 O O . LYS A 1 201 ? 5.517 -30.523 6.463 1.00 94.75 201 LYS A O 1
ATOM 1701 N N . THR A 1 202 ? 6.308 -28.439 6.681 1.00 92.50 202 THR A N 1
ATOM 1702 C CA . THR A 1 202 ? 7.656 -28.773 6.219 1.00 92.50 202 THR A CA 1
ATOM 1703 C C . THR A 1 202 ? 8.420 -29.584 7.265 1.00 92.50 202 THR A C 1
ATOM 1705 O O . THR A 1 202 ? 8.199 -29.450 8.466 1.00 92.50 202 THR A O 1
ATOM 1708 N N . THR A 1 203 ? 9.374 -30.392 6.812 1.00 95.19 203 THR A N 1
ATOM 1709 C CA . THR A 1 203 ? 10.329 -31.091 7.685 1.00 95.19 203 THR A CA 1
ATOM 1710 C C . THR A 1 203 ? 11.645 -30.325 7.845 1.00 95.19 203 THR A C 1
ATOM 1712 O O . THR A 1 203 ? 12.571 -30.825 8.483 1.00 95.19 203 THR A O 1
ATOM 1715 N N . LEU A 1 204 ? 11.773 -29.145 7.226 1.00 95.19 204 LEU A N 1
ATOM 1716 C CA . LEU A 1 204 ? 12.963 -28.306 7.348 1.00 95.19 204 LEU A CA 1
ATOM 1717 C C . LEU A 1 204 ? 13.020 -27.618 8.725 1.00 95.19 204 LEU A C 1
ATOM 1719 O O . LEU A 1 204 ? 11.978 -27.264 9.276 1.00 95.19 204 LEU A O 1
ATOM 1723 N N . PRO A 1 205 ? 14.223 -27.376 9.279 1.00 95.44 205 PRO A N 1
ATOM 1724 C CA . PRO A 1 205 ? 14.365 -26.638 10.530 1.00 95.44 205 PRO A CA 1
ATOM 1725 C C . PRO A 1 205 ? 13.815 -25.207 10.439 1.00 95.44 205 PRO A C 1
ATOM 1727 O O . PRO A 1 205 ? 13.987 -24.540 9.420 1.00 95.44 205 PRO A O 1
ATOM 1730 N N . TYR A 1 206 ? 13.249 -24.701 11.541 1.00 93.88 206 TYR A N 1
ATOM 1731 C CA . TYR A 1 206 ? 12.646 -23.360 11.611 1.00 93.88 206 TYR A CA 1
ATOM 1732 C C . TYR A 1 206 ? 13.569 -22.250 11.087 1.00 93.88 206 TYR A C 1
ATOM 1734 O O . TYR A 1 206 ? 13.142 -21.442 10.273 1.00 93.88 206 TYR A O 1
ATOM 1742 N N . TYR A 1 207 ? 14.846 -22.238 11.486 1.00 94.38 207 TYR A N 1
ATOM 1743 C CA . TYR A 1 207 ? 15.794 -21.196 11.065 1.00 94.38 207 TYR A CA 1
ATOM 1744 C C . TYR A 1 207 ? 16.047 -21.183 9.547 1.00 94.38 207 TYR A C 1
ATOM 1746 O O . TYR A 1 207 ? 16.368 -20.139 8.988 1.00 94.38 207 TYR A O 1
ATOM 1754 N N . VAL A 1 208 ? 15.894 -22.329 8.869 1.00 94.62 208 VAL A N 1
ATOM 1755 C CA . VAL A 1 208 ? 15.997 -22.409 7.404 1.00 94.62 208 VAL A CA 1
ATOM 1756 C C . VAL A 1 208 ? 14.771 -21.760 6.772 1.00 94.62 208 VAL A C 1
ATOM 1758 O O . VAL A 1 208 ? 14.904 -20.974 5.841 1.00 94.62 208 VAL A O 1
ATOM 1761 N N . ILE A 1 209 ? 13.580 -22.057 7.292 1.00 94.06 209 ILE A N 1
ATOM 1762 C CA . ILE A 1 209 ? 12.326 -21.471 6.806 1.00 94.06 209 ILE A CA 1
ATOM 1763 C C . ILE A 1 209 ? 12.286 -19.970 7.049 1.00 94.06 209 ILE A C 1
ATOM 1765 O O . ILE A 1 209 ? 11.911 -19.225 6.149 1.00 94.06 209 ILE A O 1
ATOM 1769 N N . ASP A 1 210 ? 12.701 -19.525 8.229 1.00 92.38 210 ASP A N 1
ATOM 1770 C CA . ASP A 1 210 ? 12.787 -18.111 8.575 1.00 92.38 210 ASP A CA 1
ATOM 1771 C C . ASP A 1 210 ? 13.703 -17.369 7.586 1.00 92.38 210 ASP A C 1
ATOM 1773 O O . ASP A 1 210 ? 13.274 -16.420 6.931 1.00 92.38 210 ASP A O 1
ATOM 1777 N N . ALA A 1 211 ? 14.909 -17.895 7.335 1.00 91.62 211 ALA A N 1
ATOM 1778 C CA . ALA A 1 211 ? 15.839 -17.327 6.358 1.00 91.62 211 ALA A CA 1
ATOM 1779 C C . ALA A 1 211 ? 15.284 -17.322 4.917 1.00 91.62 211 ALA A C 1
ATOM 1781 O O . ALA A 1 211 ? 15.448 -16.342 4.186 1.00 91.62 211 ALA A O 1
ATOM 1782 N N . LEU A 1 212 ? 14.609 -18.394 4.488 1.00 88.94 212 LEU A N 1
ATOM 1783 C CA . LEU A 1 212 ? 14.009 -18.475 3.150 1.00 88.94 212 LEU A CA 1
ATOM 1784 C C . LEU A 1 212 ? 12.836 -17.500 2.986 1.00 88.94 212 LEU A C 1
ATOM 1786 O O . LEU A 1 212 ? 12.741 -16.801 1.978 1.00 88.94 212 LEU A O 1
ATOM 1790 N N . THR A 1 213 ? 11.941 -17.445 3.972 1.00 90.19 213 THR A N 1
ATOM 1791 C CA . THR A 1 213 ? 10.710 -16.646 3.899 1.00 90.19 213 THR A CA 1
ATOM 1792 C C . THR A 1 213 ? 10.963 -15.156 4.094 1.00 90.19 213 THR A C 1
ATOM 1794 O O . THR A 1 213 ? 10.283 -14.351 3.456 1.00 90.19 213 THR A O 1
ATOM 1797 N N . ALA A 1 214 ? 11.988 -14.772 4.863 1.00 89.12 214 ALA A N 1
ATOM 1798 C CA . ALA A 1 214 ? 12.396 -13.376 5.018 1.00 89.12 214 ALA A CA 1
ATOM 1799 C C . ALA A 1 214 ? 12.680 -12.696 3.665 1.00 89.12 214 ALA A C 1
ATOM 1801 O O . ALA A 1 214 ? 12.267 -11.559 3.439 1.00 89.12 214 ALA A O 1
ATOM 1802 N N . ASN A 1 215 ? 13.291 -13.416 2.719 1.00 86.88 215 ASN A N 1
ATOM 1803 C CA . ASN A 1 215 ? 13.630 -12.888 1.393 1.00 86.88 215 ASN A CA 1
ATOM 1804 C C . ASN A 1 215 ? 12.415 -12.679 0.470 1.00 86.88 215 ASN A C 1
ATOM 1806 O O . ASN A 1 215 ? 12.507 -11.934 -0.505 1.00 86.88 215 ASN A O 1
ATOM 1810 N N . ILE A 1 216 ? 11.260 -13.292 0.764 1.00 90.88 216 ILE A N 1
ATOM 1811 C CA . ILE A 1 216 ? 10.028 -13.121 -0.030 1.00 90.88 216 ILE A CA 1
ATOM 1812 C C . ILE A 1 216 ? 9.506 -11.682 0.084 1.00 90.88 216 ILE A C 1
ATOM 1814 O O . ILE A 1 216 ? 8.893 -11.163 -0.850 1.00 90.88 216 ILE A O 1
ATOM 1818 N N . THR A 1 217 ? 9.772 -11.016 1.211 1.00 88.31 217 THR A N 1
ATOM 1819 C CA . THR A 1 217 ? 9.306 -9.647 1.486 1.00 88.31 217 THR A CA 1
ATOM 1820 C C . THR A 1 217 ? 9.797 -8.627 0.454 1.00 88.31 217 THR A C 1
ATOM 1822 O O . THR A 1 217 ? 9.070 -7.682 0.151 1.00 88.31 217 THR A O 1
ATOM 1825 N N . ASN A 1 218 ? 10.947 -8.877 -0.182 1.00 88.50 218 ASN A N 1
ATOM 1826 C CA . ASN A 1 218 ? 11.486 -8.060 -1.272 1.00 88.50 218 ASN A CA 1
ATOM 1827 C C . ASN A 1 218 ? 10.522 -7.932 -2.465 1.00 88.50 218 ASN A C 1
ATOM 1829 O O . ASN A 1 218 ? 10.519 -6.913 -3.148 1.00 88.50 218 ASN A O 1
ATOM 1833 N N . LEU A 1 219 ? 9.654 -8.925 -2.693 1.00 88.75 219 LEU A N 1
ATOM 1834 C CA . LEU A 1 219 ? 8.646 -8.877 -3.760 1.00 88.75 219 LEU A CA 1
ATOM 1835 C C . LEU A 1 219 ? 7.504 -7.897 -3.473 1.00 88.75 219 LEU A C 1
ATOM 1837 O O . LEU A 1 219 ? 6.769 -7.526 -4.386 1.00 88.75 219 LEU A O 1
ATOM 1841 N N . ARG A 1 220 ? 7.329 -7.508 -2.205 1.00 85.75 220 ARG A N 1
ATOM 1842 C CA . ARG A 1 220 ? 6.301 -6.563 -1.745 1.00 85.75 220 ARG A CA 1
ATOM 1843 C C . ARG A 1 220 ? 6.866 -5.176 -1.424 1.00 85.75 220 ARG A C 1
ATOM 1845 O O . ARG A 1 220 ? 6.116 -4.329 -0.949 1.00 85.75 220 ARG A O 1
ATOM 1852 N N . SER A 1 221 ? 8.158 -4.944 -1.654 1.00 86.81 221 SER A N 1
ATOM 1853 C CA . SER A 1 221 ? 8.794 -3.638 -1.470 1.00 86.81 221 SER A CA 1
ATOM 1854 C C . SER A 1 221 ? 8.858 -2.858 -2.789 1.00 86.81 221 SER A C 1
ATOM 1856 O O . SER A 1 221 ? 8.539 -3.384 -3.855 1.00 86.81 221 SER A O 1
ATOM 1858 N N . ASN A 1 222 ? 9.340 -1.613 -2.730 1.00 84.81 222 ASN A N 1
ATOM 1859 C CA . ASN A 1 222 ? 9.584 -0.782 -3.917 1.00 84.81 222 ASN A CA 1
ATOM 1860 C C . ASN A 1 222 ? 10.691 -1.326 -4.845 1.00 84.81 222 ASN A C 1
ATOM 1862 O O . ASN A 1 222 ? 10.927 -0.751 -5.906 1.00 84.81 222 ASN A O 1
ATOM 1866 N N . LEU A 1 223 ? 11.360 -2.425 -4.469 1.00 88.69 223 LEU A N 1
ATOM 1867 C CA . LEU A 1 223 ? 12.306 -3.137 -5.328 1.00 88.69 223 LEU A CA 1
ATOM 1868 C C . LEU A 1 223 ? 11.627 -3.644 -6.601 1.00 88.69 223 LEU A C 1
ATOM 1870 O O . LEU A 1 223 ? 12.199 -3.543 -7.684 1.00 88.69 223 LEU A O 1
ATOM 1874 N N . CYS A 1 224 ? 10.418 -4.188 -6.454 1.00 90.81 224 CYS A N 1
ATOM 1875 C 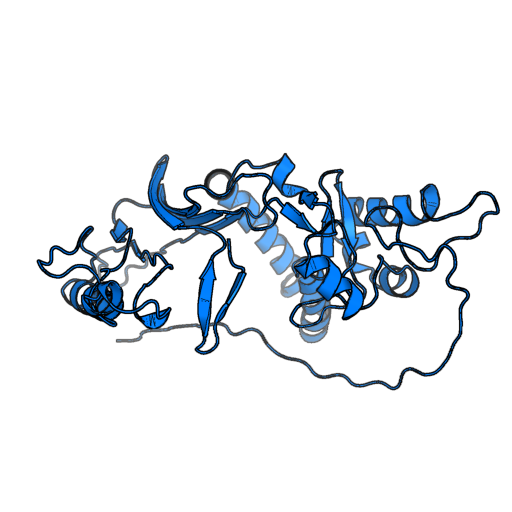CA . CYS A 1 224 ? 9.670 -4.829 -7.523 1.00 90.81 224 CYS A CA 1
ATOM 1876 C C . CYS A 1 224 ? 8.441 -4.015 -7.878 1.00 90.81 224 CYS A C 1
ATOM 1878 O O . CYS A 1 224 ? 7.803 -3.390 -7.032 1.00 90.81 224 CYS A O 1
ATOM 1880 N N . PHE A 1 225 ? 8.046 -4.085 -9.137 1.00 90.69 225 PHE A N 1
ATOM 1881 C CA . PHE A 1 225 ? 6.862 -3.408 -9.598 1.00 90.69 225 PHE A CA 1
ATOM 1882 C C . PHE A 1 225 ? 6.293 -4.019 -10.869 1.00 90.69 225 PHE A C 1
ATOM 1884 O O . PHE A 1 225 ? 6.971 -4.701 -11.631 1.00 90.69 225 PHE A O 1
ATOM 1891 N N . ARG A 1 226 ? 5.013 -3.739 -11.113 1.00 91.69 226 ARG A N 1
ATOM 1892 C CA . ARG A 1 226 ? 4.307 -4.214 -12.299 1.00 91.69 226 ARG A CA 1
ATOM 1893 C C . ARG A 1 226 ? 3.676 -3.045 -13.038 1.00 91.69 226 ARG A C 1
ATOM 1895 O O . ARG A 1 226 ? 2.907 -2.287 -12.442 1.00 91.69 226 ARG A O 1
ATOM 1902 N N . LEU A 1 227 ? 4.027 -2.895 -14.308 1.00 90.81 227 LEU A N 1
ATOM 1903 C CA . LEU A 1 227 ? 3.540 -1.830 -15.178 1.00 90.81 227 LEU A CA 1
ATOM 1904 C C . LEU A 1 227 ? 2.103 -2.103 -15.637 1.00 90.81 227 LEU A C 1
ATOM 1906 O O . LEU A 1 227 ? 1.596 -3.217 -15.513 1.00 90.81 227 LEU A O 1
ATOM 1910 N N . GLU A 1 228 ? 1.441 -1.068 -16.149 1.00 91.12 228 GLU A N 1
ATOM 1911 C CA . GLU A 1 228 ? 0.053 -1.111 -16.624 1.00 91.12 228 GLU A CA 1
ATOM 1912 C C . GLU A 1 228 ? -0.208 -2.239 -17.632 1.00 91.12 228 GLU A C 1
ATOM 1914 O O . GLU A 1 228 ? -1.229 -2.917 -17.542 1.00 91.12 228 GLU A O 1
ATOM 1919 N N . ASP A 1 229 ? 0.743 -2.499 -18.531 1.00 90.31 229 ASP A N 1
ATOM 1920 C CA . ASP A 1 229 ? 0.677 -3.575 -19.529 1.00 90.31 229 ASP A CA 1
ATOM 1921 C C . ASP A 1 229 ? 0.895 -4.984 -18.940 1.00 90.31 229 ASP A C 1
ATOM 1923 O O . ASP A 1 229 ? 0.786 -5.991 -19.639 1.00 90.31 229 ASP A O 1
ATOM 1927 N N . GLY A 1 230 ? 1.168 -5.068 -17.638 1.00 90.38 230 GLY A N 1
ATOM 1928 C CA . GLY A 1 230 ? 1.404 -6.303 -16.911 1.00 90.38 230 GLY A CA 1
ATOM 1929 C C . GLY A 1 230 ? 2.870 -6.705 -16.806 1.00 90.38 230 GLY A C 1
ATOM 1930 O O . GLY A 1 230 ? 3.127 -7.695 -16.116 1.00 90.38 230 GLY A O 1
ATOM 1931 N N . THR A 1 231 ? 3.798 -5.954 -17.406 1.00 90.75 231 THR A N 1
ATOM 1932 C CA . THR A 1 231 ? 5.239 -6.219 -17.342 1.00 90.75 231 THR A CA 1
ATOM 1933 C C . THR A 1 231 ? 5.742 -6.142 -15.905 1.00 90.75 231 THR A C 1
ATOM 1935 O O . THR A 1 231 ? 5.576 -5.121 -15.231 1.00 90.75 231 THR A O 1
ATOM 1938 N N . PHE A 1 232 ? 6.342 -7.231 -15.423 1.00 92.25 232 PHE A N 1
ATOM 1939 C CA . PHE A 1 232 ? 7.026 -7.276 -14.137 1.00 92.25 232 PHE A CA 1
ATOM 1940 C C . PHE A 1 232 ? 8.478 -6.835 -14.291 1.00 92.25 232 PHE A C 1
ATOM 1942 O O . PHE A 1 232 ? 9.194 -7.292 -15.177 1.00 92.25 232 PHE A O 1
ATOM 1949 N N . ALA A 1 233 ? 8.901 -5.951 -13.402 1.00 90.56 233 ALA A N 1
ATOM 1950 C CA . ALA A 1 233 ? 10.213 -5.346 -13.416 1.00 90.56 233 ALA A CA 1
ATOM 1951 C C . ALA A 1 233 ? 10.659 -5.077 -11.978 1.00 90.56 233 ALA A C 1
ATOM 1953 O O . ALA A 1 233 ? 9.850 -4.940 -11.061 1.00 90.56 233 ALA A O 1
ATOM 1954 N N . GLY A 1 234 ? 11.958 -4.980 -11.777 1.00 90.19 234 GLY A N 1
ATOM 1955 C CA . GLY A 1 234 ? 12.539 -4.614 -10.500 1.00 90.19 234 GLY A CA 1
ATOM 1956 C C . GLY A 1 234 ? 13.966 -4.116 -10.636 1.00 90.19 234 GLY A C 1
ATOM 1957 O O . GLY A 1 234 ? 14.620 -4.348 -11.655 1.00 90.19 234 GLY A O 1
ATOM 1958 N N . PHE A 1 235 ? 14.410 -3.409 -9.605 1.00 90.00 235 PHE A N 1
ATOM 1959 C CA . PHE A 1 235 ? 15.795 -2.990 -9.425 1.00 90.00 235 PHE A CA 1
ATOM 1960 C C . PHE A 1 235 ? 16.641 -4.135 -8.855 1.00 90.00 235 PHE A C 1
ATOM 1962 O O . PHE A 1 235 ? 16.106 -5.123 -8.358 1.00 90.00 235 PHE A O 1
ATOM 1969 N N . GLU A 1 236 ? 17.963 -4.004 -8.901 1.00 90.81 236 GLU A N 1
ATOM 1970 C CA . GLU A 1 236 ? 18.871 -4.894 -8.163 1.00 90.81 236 GLU A CA 1
ATOM 1971 C C . GLU A 1 236 ? 18.742 -4.699 -6.645 1.00 90.81 236 GLU A C 1
ATOM 1973 O O . GLU A 1 236 ? 18.710 -5.659 -5.877 1.00 90.81 236 GLU A O 1
ATOM 1978 N N . GLY A 1 237 ? 18.614 -3.441 -6.227 1.00 88.62 237 GLY A N 1
ATOM 1979 C CA . GLY A 1 237 ? 18.422 -3.028 -4.845 1.00 88.62 237 GLY A CA 1
ATOM 1980 C C . GLY A 1 237 ? 17.658 -1.710 -4.761 1.00 88.62 237 GLY A C 1
ATOM 1981 O O . GLY A 1 237 ? 17.321 -1.097 -5.773 1.00 88.62 237 GLY A O 1
ATOM 1982 N N . ILE A 1 238 ? 17.401 -1.244 -3.545 1.00 86.06 238 ILE A N 1
ATOM 1983 C CA . ILE A 1 238 ? 16.816 0.077 -3.292 1.00 86.06 238 ILE A CA 1
ATOM 1984 C C . ILE A 1 238 ? 17.617 0.806 -2.215 1.00 86.06 238 ILE A C 1
ATOM 1986 O O . ILE A 1 238 ? 18.193 0.181 -1.326 1.00 86.06 238 ILE A O 1
ATOM 1990 N N . ARG A 1 239 ? 17.648 2.131 -2.316 1.00 81.62 239 ARG A N 1
ATOM 1991 C CA . ARG A 1 239 ? 18.062 3.070 -1.269 1.00 81.62 239 ARG A CA 1
ATOM 1992 C C . ARG A 1 239 ? 16.812 3.771 -0.733 1.00 81.62 239 ARG A C 1
ATOM 1994 O O . ARG A 1 239 ? 15.709 3.530 -1.221 1.00 81.62 239 ARG A O 1
ATOM 2001 N N . ASP A 1 240 ? 16.990 4.678 0.218 1.00 77.94 240 ASP A N 1
ATOM 2002 C CA . ASP A 1 240 ? 15.889 5.383 0.888 1.00 77.94 240 ASP A CA 1
ATOM 2003 C C . ASP A 1 240 ? 14.904 6.068 -0.082 1.00 77.94 240 ASP A C 1
ATOM 2005 O O . ASP A 1 240 ? 13.703 6.096 0.177 1.00 77.94 240 ASP A O 1
ATOM 2009 N N . TYR A 1 241 ? 15.394 6.600 -1.210 1.00 72.25 241 TYR A N 1
ATOM 2010 C CA . TYR A 1 241 ? 14.587 7.395 -2.150 1.00 72.25 241 TYR A CA 1
ATOM 2011 C C . TYR A 1 241 ? 14.786 7.054 -3.639 1.00 72.25 241 TYR A C 1
ATOM 2013 O O . TYR A 1 241 ? 14.112 7.640 -4.487 1.00 72.25 241 TYR A O 1
ATOM 2021 N N . ILE A 1 242 ? 15.667 6.106 -3.976 1.00 76.69 242 ILE A N 1
ATOM 2022 C CA . ILE A 1 242 ? 15.975 5.702 -5.362 1.00 76.69 242 ILE A CA 1
ATOM 2023 C C . ILE A 1 242 ? 16.251 4.205 -5.464 1.00 76.69 242 ILE A C 1
ATOM 2025 O O . ILE A 1 242 ? 16.554 3.544 -4.470 1.00 76.69 242 ILE A O 1
ATOM 2029 N N . GLY A 1 243 ? 16.172 3.668 -6.678 1.00 80.12 243 GLY A N 1
ATOM 2030 C CA . GLY A 1 243 ? 16.628 2.312 -6.948 1.00 80.12 243 GLY A CA 1
ATOM 2031 C C . GLY A 1 243 ? 18.146 2.236 -7.100 1.00 80.12 243 GLY A C 1
ATOM 2032 O O . GLY A 1 243 ? 18.825 3.241 -7.294 1.00 80.12 243 GLY A O 1
ATOM 2033 N N . CYS A 1 244 ? 18.677 1.024 -7.007 1.00 81.88 244 CYS A N 1
ATOM 2034 C CA . CYS A 1 244 ? 20.079 0.695 -7.237 1.00 81.88 244 CYS A CA 1
ATOM 2035 C C . CYS A 1 244 ? 20.139 -0.414 -8.288 1.00 81.88 244 CYS A C 1
ATOM 2037 O O . CYS A 1 244 ? 19.355 -1.361 -8.217 1.00 81.88 244 CYS A O 1
ATOM 2039 N N . GLY A 1 245 ? 21.035 -0.294 -9.265 1.00 79.12 245 GLY A N 1
ATOM 2040 C CA . GLY A 1 245 ? 21.075 -1.196 -10.410 1.00 79.12 245 GLY A CA 1
ATOM 2041 C C . GLY A 1 245 ? 19.837 -1.042 -11.298 1.00 79.12 245 GLY A C 1
ATOM 2042 O O . GLY A 1 245 ? 18.935 -1.877 -11.267 1.00 79.12 245 GLY A O 1
ATOM 2043 N N . TYR A 1 246 ? 19.795 0.040 -12.085 1.00 77.12 246 TYR A N 1
ATOM 2044 C CA . TYR A 1 246 ? 18.746 0.326 -13.064 1.00 77.12 246 TYR A CA 1
ATOM 2045 C C . TYR A 1 246 ? 18.587 -0.808 -14.076 1.00 77.12 246 TYR A C 1
ATOM 2047 O O . TYR A 1 246 ? 19.564 -1.433 -14.509 1.00 77.12 246 TYR A O 1
ATOM 2055 N N . GLY A 1 247 ? 17.348 -0.989 -14.527 1.00 77.62 247 GLY A N 1
ATOM 2056 C CA . GLY A 1 247 ? 16.966 -2.106 -15.373 1.00 77.62 247 GLY A CA 1
ATOM 2057 C C . GLY A 1 247 ? 16.873 -3.388 -14.564 1.00 77.62 247 GLY A C 1
ATOM 2058 O O . GLY A 1 247 ? 17.685 -3.642 -13.683 1.00 77.62 247 GLY A O 1
ATOM 2059 N N . SER A 1 248 ? 15.901 -4.238 -14.870 1.00 83.69 248 SER A N 1
ATOM 2060 C CA . SER A 1 248 ? 15.926 -5.605 -14.349 1.00 83.69 248 SER A CA 1
ATOM 2061 C C . SER A 1 248 ? 17.167 -6.295 -14.897 1.00 83.69 248 SER A C 1
ATOM 2063 O O . SER A 1 248 ? 17.272 -6.553 -16.093 1.00 83.69 248 SER A O 1
ATOM 2065 N N . VAL A 1 249 ? 18.175 -6.440 -14.034 1.00 85.75 249 VAL A N 1
ATOM 2066 C CA . VAL A 1 249 ? 19.503 -6.919 -14.408 1.00 85.75 249 VAL A CA 1
ATOM 2067 C C . VAL A 1 249 ? 19.523 -8.454 -14.388 1.00 85.75 249 VAL A C 1
ATOM 2069 O O . VAL A 1 249 ? 19.424 -9.051 -13.310 1.00 85.75 249 VAL A O 1
ATOM 2072 N N . PRO A 1 250 ? 19.678 -9.144 -15.535 1.00 86.06 250 PRO A N 1
ATOM 2073 C CA . PRO A 1 250 ? 19.571 -10.599 -15.572 1.00 86.06 250 PRO A CA 1
ATOM 2074 C C . PRO A 1 250 ? 20.607 -11.281 -14.677 1.00 86.06 250 PRO A C 1
ATOM 2076 O O . PRO A 1 250 ? 20.335 -12.328 -14.106 1.00 86.06 250 PRO A O 1
ATOM 2079 N N . HIS A 1 251 ? 21.783 -10.674 -14.483 1.00 87.00 251 HIS A N 1
ATOM 2080 C CA . HIS A 1 251 ? 22.823 -11.253 -13.635 1.00 87.00 251 HIS A CA 1
ATOM 2081 C C . HIS A 1 251 ? 22.424 -11.376 -12.156 1.00 87.00 251 HIS A C 1
ATOM 2083 O O . HIS A 1 251 ? 22.975 -12.239 -11.494 1.00 87.00 251 HIS A O 1
ATOM 2089 N N . VAL A 1 252 ? 21.482 -10.576 -11.640 1.00 90.19 252 VAL A N 1
ATOM 2090 C CA . VAL A 1 252 ? 20.928 -10.741 -10.279 1.00 90.19 252 VAL A CA 1
ATOM 2091 C C . VAL A 1 252 ? 19.642 -11.548 -10.338 1.00 90.19 252 VAL A C 1
ATOM 2093 O O . VAL A 1 252 ? 19.478 -12.526 -9.607 1.00 90.19 252 VAL A O 1
ATOM 2096 N N . TRP A 1 253 ? 18.749 -11.188 -11.258 1.00 90.00 253 TRP A N 1
ATOM 2097 C CA . TRP A 1 253 ? 17.429 -11.800 -11.350 1.00 90.00 253 TRP A CA 1
ATOM 2098 C C . TRP A 1 253 ? 17.470 -13.277 -11.781 1.00 90.00 253 TRP A C 1
ATOM 2100 O O . TRP A 1 253 ? 16.567 -14.024 -11.430 1.00 90.00 253 TRP A O 1
ATOM 2110 N N . ASN A 1 254 ? 18.549 -13.749 -12.418 1.00 88.31 254 ASN A N 1
ATOM 2111 C CA . ASN A 1 254 ? 18.776 -15.181 -12.662 1.00 88.31 254 ASN A CA 1
ATOM 2112 C C . ASN A 1 254 ? 19.093 -15.976 -11.381 1.00 88.31 254 ASN A C 1
ATOM 2114 O O . ASN A 1 254 ? 18.828 -17.177 -11.329 1.00 88.31 254 ASN A O 1
ATOM 2118 N N . TYR A 1 255 ? 19.641 -15.345 -10.337 1.00 89.50 255 TYR A N 1
ATOM 2119 C CA . TYR A 1 255 ? 19.825 -15.994 -9.031 1.00 89.50 255 TYR A CA 1
ATOM 2120 C C . TYR A 1 255 ? 18.563 -15.903 -8.163 1.00 89.50 255 TYR A C 1
ATOM 2122 O O . TYR A 1 255 ? 18.332 -16.765 -7.313 1.00 89.50 255 TYR A O 1
ATOM 2130 N N . ALA A 1 256 ? 17.728 -14.885 -8.380 1.00 89.88 256 ALA A N 1
ATOM 2131 C CA . ALA A 1 256 ? 16.500 -14.651 -7.629 1.00 89.88 256 ALA A CA 1
ATOM 2132 C C . ALA A 1 256 ? 15.364 -15.599 -8.061 1.00 89.88 256 ALA A C 1
ATOM 2134 O O . ALA A 1 256 ? 14.454 -15.238 -8.797 1.00 89.88 256 ALA A O 1
ATOM 2135 N N . GLN A 1 257 ? 15.378 -16.831 -7.555 1.00 90.31 257 GLN A N 1
ATOM 2136 C CA . GLN A 1 257 ? 14.423 -17.868 -7.968 1.00 90.31 257 GLN A CA 1
ATOM 2137 C C . GLN A 1 257 ? 13.012 -17.720 -7.363 1.00 90.31 257 GLN A C 1
ATOM 2139 O O . GLN A 1 257 ? 12.062 -18.337 -7.840 1.00 90.31 257 GLN A O 1
ATOM 2144 N N . THR A 1 258 ? 12.832 -16.901 -6.324 1.00 91.81 258 THR A N 1
ATOM 2145 C CA . THR A 1 258 ? 11.568 -16.813 -5.568 1.00 91.81 258 THR A CA 1
ATOM 2146 C C . THR A 1 258 ? 10.355 -16.471 -6.441 1.00 91.81 258 THR A C 1
ATOM 2148 O O . THR A 1 258 ? 9.297 -17.079 -6.273 1.00 91.81 258 THR A O 1
ATOM 2151 N N . VAL A 1 259 ? 10.487 -15.535 -7.389 1.00 92.50 259 VAL A N 1
ATOM 2152 C CA . VAL A 1 259 ? 9.376 -15.135 -8.276 1.00 92.50 259 VAL A CA 1
ATOM 2153 C C . VAL A 1 259 ? 8.984 -16.281 -9.202 1.00 92.50 259 VAL A C 1
ATOM 2155 O O . VAL A 1 259 ? 7.797 -16.554 -9.344 1.00 92.50 259 VAL A O 1
ATOM 2158 N N . ALA A 1 260 ? 9.956 -17.007 -9.758 1.00 93.25 260 ALA A N 1
ATOM 2159 C CA . ALA A 1 260 ? 9.704 -18.155 -10.625 1.00 93.25 260 ALA A CA 1
ATOM 2160 C C . ALA A 1 260 ? 8.852 -19.236 -9.938 1.00 93.25 260 ALA A C 1
ATOM 2162 O O . ALA A 1 260 ? 7.963 -19.813 -10.563 1.00 93.25 260 ALA A O 1
ATOM 2163 N N . PHE A 1 261 ? 9.093 -19.490 -8.648 1.00 91.62 261 PHE A N 1
ATOM 2164 C CA . PHE A 1 261 ? 8.373 -20.517 -7.891 1.00 91.62 261 PHE A CA 1
ATOM 2165 C C . PHE A 1 261 ? 7.025 -20.043 -7.335 1.00 91.62 261 PHE A C 1
ATOM 2167 O O . PHE A 1 261 ? 6.069 -20.816 -7.341 1.00 91.62 261 PHE A O 1
ATOM 2174 N N . LEU A 1 262 ? 6.931 -18.801 -6.847 1.00 91.81 262 LEU A N 1
ATOM 2175 C CA . LEU A 1 262 ? 5.705 -18.298 -6.210 1.00 91.81 262 LEU A CA 1
ATOM 2176 C C . LEU A 1 262 ? 4.748 -17.613 -7.193 1.00 91.81 262 LEU A C 1
ATOM 2178 O O . LEU A 1 262 ? 3.533 -17.695 -7.030 1.00 91.81 262 LEU A O 1
ATOM 2182 N N . PHE A 1 263 ? 5.284 -16.944 -8.213 1.00 93.56 263 PHE A N 1
ATOM 2183 C CA . PHE A 1 263 ? 4.537 -16.142 -9.183 1.00 93.56 263 PHE A CA 1
ATOM 2184 C C . PHE A 1 263 ? 5.097 -16.337 -10.606 1.00 93.56 263 PHE A C 1
ATOM 2186 O O . PHE A 1 263 ? 5.542 -15.370 -11.231 1.00 93.56 263 PHE A O 1
ATOM 2193 N N . PRO A 1 264 ? 5.069 -17.569 -11.153 1.00 95.62 264 PRO A N 1
ATOM 2194 C CA . PRO A 1 264 ? 5.739 -17.915 -12.411 1.00 95.62 264 PRO A CA 1
ATOM 2195 C C . PRO A 1 264 ? 5.321 -17.040 -13.595 1.00 95.62 264 PRO A C 1
ATOM 2197 O O . PRO A 1 264 ? 6.120 -16.786 -14.492 1.00 95.62 264 PRO A O 1
ATOM 2200 N N . ASP A 1 265 ? 4.078 -16.564 -13.616 1.00 94.94 265 ASP A N 1
ATOM 2201 C CA . ASP A 1 265 ? 3.606 -15.697 -14.693 1.00 94.94 265 ASP A CA 1
ATOM 2202 C C . ASP A 1 265 ? 4.228 -14.297 -14.639 1.00 94.94 265 ASP A C 1
ATOM 2204 O O . ASP A 1 265 ? 4.427 -13.698 -15.690 1.00 94.94 265 ASP A O 1
ATOM 2208 N N . LEU A 1 266 ? 4.607 -13.795 -13.457 1.00 93.44 266 LEU A N 1
ATOM 2209 C CA . LEU A 1 266 ? 5.380 -12.554 -13.346 1.00 93.44 266 LEU A CA 1
ATOM 2210 C C . LEU A 1 266 ? 6.804 -12.762 -13.863 1.00 93.44 266 LEU A C 1
ATOM 2212 O O . LEU A 1 266 ? 7.262 -11.987 -14.699 1.00 93.44 266 LEU A O 1
ATOM 2216 N N . GLU A 1 267 ? 7.464 -13.845 -13.450 1.00 93.44 267 GLU A N 1
ATOM 2217 C CA . GLU A 1 267 ? 8.826 -14.159 -13.899 1.00 93.44 267 GLU A CA 1
ATOM 2218 C C . GLU A 1 267 ? 8.907 -14.258 -15.426 1.00 93.44 267 GLU A C 1
ATOM 2220 O O . GLU A 1 267 ? 9.773 -13.654 -16.056 1.00 93.44 267 GLU A O 1
ATOM 2225 N N . LYS A 1 268 ? 7.949 -14.957 -16.048 1.00 93.56 268 LYS A N 1
ATOM 2226 C CA . LYS A 1 268 ? 7.875 -15.073 -17.511 1.00 93.56 268 LYS A CA 1
ATOM 2227 C C . LYS A 1 268 ? 7.775 -13.717 -18.201 1.00 93.56 268 LYS A C 1
ATOM 2229 O O . LYS A 1 268 ? 8.332 -13.567 -19.282 1.00 93.56 268 LYS A O 1
ATOM 2234 N N . THR A 1 269 ? 7.070 -12.742 -17.619 1.00 92.25 269 THR A N 1
ATOM 2235 C CA . THR A 1 269 ? 6.987 -11.408 -18.234 1.00 92.25 269 THR A CA 1
ATOM 2236 C C . THR A 1 269 ? 8.350 -10.726 -18.264 1.00 92.25 269 THR A C 1
ATOM 2238 O O . THR A 1 269 ? 8.720 -10.221 -19.318 1.00 92.25 269 THR A O 1
ATOM 2241 N N . MET A 1 270 ? 9.131 -10.811 -17.182 1.00 90.88 270 MET A N 1
ATOM 2242 C CA . MET A 1 270 ? 10.500 -10.285 -17.142 1.00 90.88 270 MET A CA 1
ATOM 2243 C C . MET A 1 270 ? 11.390 -10.988 -18.177 1.00 90.88 270 MET A C 1
ATOM 2245 O O . MET A 1 270 ? 12.028 -10.323 -18.990 1.00 90.88 270 MET A O 1
ATOM 2249 N N . ARG A 1 271 ? 11.348 -12.329 -18.242 1.00 91.50 271 ARG A N 1
ATOM 2250 C CA . ARG A 1 271 ? 12.105 -13.096 -19.250 1.00 91.50 271 ARG A CA 1
ATOM 2251 C C . ARG A 1 271 ? 11.712 -12.736 -20.682 1.00 91.50 271 ARG A C 1
ATOM 2253 O O . ARG A 1 271 ? 12.572 -12.625 -21.548 1.00 91.50 271 ARG A O 1
ATOM 2260 N N . ASN A 1 272 ? 10.423 -12.541 -20.953 1.00 91.56 272 ASN A N 1
ATOM 2261 C CA . ASN A 1 272 ? 9.960 -12.161 -22.286 1.00 91.56 272 ASN A CA 1
ATOM 2262 C C . ASN A 1 272 ? 10.530 -10.810 -22.724 1.00 91.56 272 ASN A C 1
ATOM 2264 O O . ASN A 1 272 ? 10.861 -10.663 -23.896 1.00 91.56 272 ASN A O 1
ATOM 2268 N N . VAL A 1 273 ? 10.669 -9.839 -21.820 1.00 89.44 273 VAL A N 1
ATOM 2269 C CA . VAL A 1 273 ? 11.306 -8.563 -22.168 1.00 89.44 273 VAL A CA 1
ATOM 2270 C C . VAL A 1 273 ? 12.779 -8.782 -22.512 1.00 89.44 273 VAL A C 1
ATOM 2272 O O . VAL A 1 273 ? 13.224 -8.353 -23.574 1.00 89.44 273 VAL A O 1
ATOM 2275 N N . GLU A 1 274 ? 13.514 -9.520 -21.681 1.00 88.56 274 GLU A N 1
ATOM 2276 C CA . GLU A 1 274 ? 14.932 -9.821 -21.920 1.00 88.56 274 GLU A CA 1
ATOM 2277 C C . GLU A 1 274 ? 15.166 -10.495 -23.286 1.00 88.56 274 GLU A C 1
ATOM 2279 O O . GLU A 1 274 ? 15.988 -10.046 -24.088 1.00 88.56 274 GLU A O 1
ATOM 2284 N N . PHE A 1 275 ? 14.403 -11.546 -23.597 1.00 88.94 275 PHE A N 1
ATOM 2285 C CA . PHE A 1 275 ? 14.599 -12.317 -24.827 1.00 88.94 275 PHE A CA 1
ATOM 2286 C C . PHE A 1 275 ? 13.990 -11.669 -26.075 1.00 88.94 275 PHE A C 1
ATOM 2288 O O . PHE A 1 275 ? 14.528 -11.851 -27.163 1.00 88.94 275 PHE A O 1
ATOM 2295 N N . LEU A 1 276 ? 12.862 -10.959 -25.955 1.00 89.56 276 LEU A N 1
ATOM 2296 C CA . LEU A 1 276 ? 12.106 -10.468 -27.119 1.00 89.56 276 LEU A CA 1
ATOM 2297 C C . LEU A 1 276 ? 12.277 -8.969 -27.385 1.00 89.56 276 LEU A C 1
ATOM 2299 O O . LEU A 1 276 ? 11.938 -8.523 -28.479 1.00 89.56 276 LEU A O 1
ATOM 2303 N N . ARG A 1 277 ? 12.745 -8.185 -26.403 1.00 86.62 277 ARG A N 1
ATOM 2304 C CA . ARG A 1 277 ? 12.930 -6.726 -26.531 1.00 86.62 277 ARG A CA 1
ATOM 2305 C C . ARG A 1 277 ? 14.378 -6.284 -26.324 1.00 86.62 277 ARG A C 1
ATOM 2307 O O . ARG A 1 277 ? 14.816 -5.367 -27.007 1.00 86.62 277 ARG A O 1
ATOM 2314 N N . GLU A 1 278 ? 15.116 -6.928 -25.418 1.00 87.00 278 GLU A N 1
ATOM 2315 C CA . GLU A 1 278 ? 16.509 -6.560 -25.084 1.00 87.00 278 GLU A CA 1
ATOM 2316 C C . GLU A 1 278 ? 17.571 -7.361 -25.846 1.00 87.00 278 GLU A C 1
ATOM 2318 O O . GLU A 1 278 ? 18.770 -7.125 -25.670 1.00 87.00 278 GLU A O 1
ATOM 2323 N N . THR A 1 279 ? 17.144 -8.321 -26.668 1.00 87.25 279 THR A N 1
ATOM 2324 C CA . THR A 1 279 ? 18.020 -9.059 -27.579 1.00 87.25 279 THR A CA 1
ATOM 2325 C C . THR A 1 279 ? 17.961 -8.412 -28.957 1.00 87.25 279 THR A C 1
ATOM 2327 O O . THR A 1 279 ? 16.890 -8.312 -29.553 1.00 87.25 279 THR A O 1
ATOM 2330 N N . ASP A 1 280 ? 19.107 -7.951 -29.451 1.00 86.75 280 ASP A N 1
ATOM 2331 C CA . ASP A 1 280 ? 19.202 -7.300 -30.754 1.00 86.75 280 ASP A CA 1
ATOM 2332 C C . ASP A 1 280 ? 19.165 -8.298 -31.928 1.00 86.75 280 ASP A C 1
ATOM 2334 O O . ASP A 1 280 ? 19.175 -9.520 -31.759 1.00 86.75 280 ASP A O 1
ATOM 2338 N N . GLU A 1 281 ? 19.151 -7.771 -33.155 1.00 89.44 281 GLU A N 1
ATOM 2339 C CA . GLU A 1 281 ? 19.096 -8.570 -34.389 1.00 89.44 281 GLU A CA 1
ATOM 2340 C C . GLU A 1 281 ? 20.314 -9.495 -34.585 1.00 89.44 281 GLU A C 1
ATOM 2342 O O . GLU A 1 281 ? 20.250 -10.442 -35.369 1.00 89.44 281 GLU A O 1
ATOM 2347 N N . THR A 1 282 ? 21.423 -9.248 -33.878 1.00 92.44 282 THR A N 1
ATOM 2348 C CA . THR A 1 282 ? 22.629 -10.091 -33.907 1.00 92.44 282 THR A CA 1
ATOM 2349 C C . THR A 1 282 ? 22.609 -11.193 -32.846 1.00 92.44 282 THR A C 1
ATOM 2351 O O . THR A 1 282 ? 23.514 -12.029 -32.812 1.00 92.44 282 THR A O 1
ATOM 2354 N N . GLY A 1 283 ? 21.574 -11.224 -31.999 1.00 87.00 283 GLY A N 1
ATOM 2355 C CA . GLY A 1 283 ? 21.441 -12.152 -30.879 1.00 87.00 283 GLY A CA 1
ATOM 2356 C C . GLY A 1 283 ? 22.198 -11.715 -29.622 1.00 87.00 283 GLY A C 1
ATOM 2357 O O . GLY A 1 283 ? 22.343 -12.514 -28.696 1.00 87.00 283 GLY A O 1
ATOM 2358 N N . CYS A 1 284 ? 22.698 -10.477 -29.571 1.00 87.62 284 CYS A N 1
ATOM 2359 C CA . CYS A 1 284 ? 23.325 -9.926 -28.376 1.00 87.62 284 CYS A CA 1
ATOM 2360 C C . CYS A 1 284 ? 22.241 -9.407 -27.428 1.00 87.62 284 CYS A C 1
ATOM 2362 O O . CYS A 1 284 ? 21.392 -8.613 -27.825 1.00 87.62 284 CYS A O 1
ATOM 2364 N N . MET A 1 285 ? 22.277 -9.846 -26.171 1.00 85.12 285 MET A N 1
ATOM 2365 C CA . MET A 1 285 ? 21.319 -9.434 -25.148 1.00 85.12 285 MET A CA 1
ATOM 2366 C C . MET A 1 285 ? 21.959 -8.453 -24.172 1.00 85.12 285 MET A C 1
ATOM 2368 O O . MET A 1 285 ? 23.066 -8.686 -23.675 1.00 85.12 285 MET A O 1
ATOM 2372 N N . SER A 1 286 ? 21.248 -7.367 -23.873 1.00 80.88 286 SER A N 1
ATOM 2373 C CA . SER A 1 286 ? 21.667 -6.404 -22.857 1.00 80.88 286 SER A CA 1
ATOM 2374 C C . SER A 1 286 ? 21.767 -7.053 -21.470 1.00 80.88 286 SER A C 1
ATOM 2376 O O . SER A 1 286 ? 20.948 -7.882 -21.079 1.00 80.88 286 SER A O 1
ATOM 2378 N N . THR A 1 287 ? 22.742 -6.620 -20.668 1.00 80.56 287 THR A N 1
ATOM 2379 C CA . THR A 1 287 ? 22.866 -7.023 -19.254 1.00 80.56 287 THR A CA 1
ATOM 2380 C C . THR A 1 287 ? 21.854 -6.327 -18.342 1.00 80.56 287 THR A C 1
ATOM 2382 O O . THR A 1 287 ? 21.907 -6.505 -17.122 1.00 80.56 287 THR A O 1
ATOM 2385 N N . ARG A 1 288 ? 20.969 -5.495 -18.906 1.00 80.19 288 ARG A N 1
ATOM 2386 C CA . ARG A 1 288 ? 19.961 -4.701 -18.196 1.00 80.19 288 ARG A CA 1
ATOM 2387 C C . ARG A 1 288 ? 18.744 -4.462 -19.085 1.00 80.19 288 ARG A C 1
ATOM 2389 O O . ARG A 1 288 ? 18.901 -4.175 -20.268 1.00 80.19 288 ARG A O 1
ATOM 2396 N N . MET A 1 289 ? 17.559 -4.503 -18.489 1.00 78.06 289 MET A N 1
ATOM 2397 C CA . MET A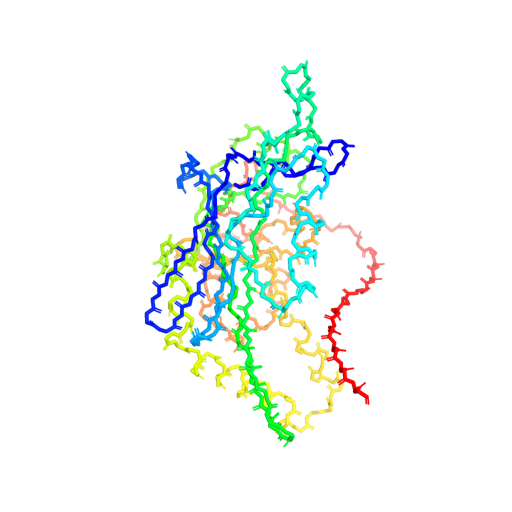 1 289 ? 16.298 -4.199 -19.163 1.00 78.06 289 MET A CA 1
ATOM 2398 C C . MET A 1 289 ? 16.025 -2.686 -19.241 1.00 78.06 289 MET A C 1
ATOM 2400 O O . MET A 1 289 ? 15.748 -2.055 -18.219 1.00 78.06 289 MET A O 1
ATOM 2404 N N . PHE A 1 290 ? 16.081 -2.093 -20.437 1.00 71.81 290 PHE A N 1
ATOM 2405 C CA . PHE A 1 290 ? 15.881 -0.653 -20.664 1.00 71.81 290 PHE A CA 1
ATOM 2406 C C . PHE A 1 290 ? 14.582 -0.305 -21.395 1.00 71.81 290 PHE A C 1
ATOM 2408 O O . PHE A 1 290 ? 14.064 0.790 -21.230 1.00 71.81 290 PHE A O 1
ATOM 2415 N N . SER A 1 291 ? 14.067 -1.191 -22.236 1.00 63.09 291 SER A N 1
ATOM 2416 C CA . SER A 1 291 ? 13.041 -0.887 -23.238 1.00 63.09 291 SER A CA 1
ATOM 2417 C C . SER A 1 291 ? 11.699 -0.420 -22.658 1.00 63.09 291 SER A C 1
ATOM 2419 O O . SER A 1 291 ? 10.996 0.359 -23.304 1.00 63.09 291 SER A O 1
ATOM 2421 N N . ASP A 1 292 ? 11.369 -0.813 -21.426 1.00 57.53 292 ASP A N 1
ATOM 2422 C CA . ASP A 1 292 ? 10.064 -0.518 -20.817 1.00 57.53 292 ASP A CA 1
ATOM 2423 C C . ASP A 1 292 ? 10.017 0.792 -20.012 1.00 57.53 292 ASP A C 1
ATOM 2425 O O . ASP A 1 292 ? 8.938 1.342 -19.768 1.00 57.53 292 ASP A O 1
ATOM 2429 N N . LEU A 1 293 ? 11.176 1.337 -19.627 1.00 55.97 293 LEU A N 1
ATOM 2430 C CA . LEU A 1 293 ? 11.302 2.599 -18.891 1.00 55.97 293 LEU A CA 1
ATOM 2431 C C . LEU A 1 293 ? 12.473 3.412 -19.442 1.00 55.97 293 LEU A C 1
ATOM 2433 O O . LEU A 1 293 ? 13.565 2.897 -19.635 1.00 55.97 293 LEU A O 1
ATOM 2437 N N . ILE A 1 294 ? 12.272 4.711 -19.663 1.00 56.81 294 ILE A N 1
ATOM 2438 C CA . ILE A 1 294 ? 13.262 5.526 -20.372 1.00 56.81 294 ILE A CA 1
ATOM 2439 C C . ILE A 1 294 ? 14.558 5.628 -19.556 1.00 56.81 294 ILE A C 1
ATOM 2441 O O . ILE A 1 294 ? 14.548 6.079 -18.411 1.00 56.81 294 ILE A O 1
ATOM 2445 N N . ARG A 1 295 ? 15.683 5.309 -20.207 1.00 49.50 295 ARG A N 1
ATOM 2446 C CA . ARG A 1 295 ? 17.002 5.884 -19.925 1.00 49.50 295 ARG A CA 1
ATOM 2447 C C . ARG A 1 295 ? 17.498 6.539 -21.211 1.00 49.50 295 ARG A C 1
ATOM 2449 O O . ARG A 1 295 ? 17.785 5.853 -22.188 1.00 49.50 295 ARG A O 1
ATOM 2456 N N . ASN A 1 296 ? 17.568 7.865 -21.250 1.00 42.25 296 ASN A N 1
ATOM 2457 C CA . ASN A 1 296 ? 18.041 8.554 -22.450 1.00 42.25 296 ASN A CA 1
ATOM 2458 C C . ASN A 1 296 ? 19.554 8.334 -22.646 1.00 42.25 296 ASN A C 1
ATOM 2460 O O . ASN A 1 296 ? 20.346 8.697 -21.781 1.00 42.25 296 ASN A O 1
ATOM 2464 N N . GLY A 1 297 ? 19.948 7.815 -23.817 1.00 40.59 297 GLY A N 1
ATOM 2465 C CA . GLY A 1 297 ? 21.246 8.128 -24.436 1.00 40.59 297 GLY A CA 1
ATOM 2466 C C . GLY A 1 297 ? 22.369 7.081 -24.417 1.00 40.59 297 GLY A C 1
ATOM 2467 O O . GLY A 1 297 ? 23.399 7.338 -25.032 1.00 40.59 297 GLY A O 1
ATOM 2468 N N . MET A 1 298 ? 22.221 5.905 -23.797 1.00 36.28 298 MET A N 1
ATOM 2469 C CA . MET A 1 298 ? 23.246 4.843 -23.864 1.00 36.28 298 MET A CA 1
ATOM 2470 C C . MET A 1 298 ? 22.680 3.569 -24.477 1.00 36.28 298 MET A C 1
ATOM 2472 O O . MET A 1 298 ? 21.991 2.803 -23.816 1.00 36.28 298 MET A O 1
ATOM 2476 N N . GLN A 1 299 ? 23.018 3.340 -25.745 1.00 31.81 299 GLN A N 1
ATOM 2477 C CA . GLN A 1 299 ? 22.649 2.134 -26.487 1.00 31.81 299 GLN A CA 1
ATOM 2478 C C . GLN A 1 299 ? 23.588 0.943 -26.213 1.00 31.81 299 GLN A C 1
ATOM 2480 O O . GLN A 1 299 ? 23.326 -0.148 -26.697 1.00 31.81 299 GLN A O 1
ATOM 2485 N N . TRP A 1 300 ? 24.676 1.118 -25.451 1.00 28.31 300 TRP A N 1
ATOM 2486 C CA . TRP A 1 300 ? 25.677 0.065 -25.244 1.00 28.31 300 TRP A CA 1
ATOM 2487 C C . TRP A 1 300 ? 26.417 0.248 -23.916 1.00 28.31 300 TRP A C 1
ATOM 2489 O O . TRP A 1 300 ? 27.211 1.177 -23.777 1.00 28.31 300 TRP A O 1
ATOM 2499 N N . PHE A 1 301 ? 26.223 -0.661 -22.957 1.00 27.56 301 PHE A N 1
ATOM 2500 C CA . PHE A 1 301 ? 27.194 -0.871 -21.880 1.00 27.56 301 PHE A CA 1
ATOM 2501 C C . PHE A 1 301 ? 27.950 -2.170 -22.181 1.00 27.56 301 PHE A C 1
ATOM 2503 O O . PHE A 1 301 ? 27.406 -3.263 -22.041 1.00 27.56 301 PHE A O 1
ATOM 2510 N N . ARG A 1 302 ? 29.200 -2.055 -22.650 1.00 23.61 302 ARG A N 1
ATOM 2511 C CA . ARG A 1 302 ? 30.140 -3.186 -22.693 1.00 23.61 302 ARG A CA 1
ATOM 2512 C C . ARG A 1 302 ? 30.667 -3.435 -21.273 1.00 23.61 302 ARG A C 1
ATOM 2514 O O . ARG A 1 302 ? 30.889 -2.464 -20.552 1.00 23.61 302 ARG A O 1
ATOM 2521 N N . PRO A 1 303 ? 30.866 -4.697 -20.860 1.00 24.59 303 PRO A N 1
ATOM 2522 C CA . PRO A 1 303 ? 31.275 -5.020 -19.501 1.00 24.59 303 PRO A CA 1
ATOM 2523 C C . PRO A 1 303 ? 32.689 -4.492 -19.247 1.00 24.59 303 PRO A C 1
ATOM 2525 O O . PRO A 1 303 ? 33.629 -4.872 -19.942 1.00 24.59 303 PRO A O 1
ATOM 2528 N N . VAL A 1 304 ? 32.843 -3.645 -18.234 1.00 22.64 304 VAL A N 1
ATOM 2529 C CA . VAL A 1 304 ? 34.128 -3.457 -17.561 1.00 22.64 304 VAL A CA 1
ATOM 2530 C C . VAL A 1 304 ? 33.941 -4.010 -16.160 1.00 22.64 304 VAL A C 1
ATOM 2532 O O . VAL A 1 304 ? 33.171 -3.478 -15.364 1.00 22.64 304 VAL A O 1
ATOM 2535 N N . MET A 1 305 ? 34.587 -5.150 -15.918 1.00 26.67 305 MET A N 1
ATOM 2536 C CA . MET A 1 305 ? 34.843 -5.641 -14.573 1.00 26.67 305 MET A CA 1
ATOM 2537 C C . MET A 1 305 ? 35.755 -4.644 -13.874 1.00 26.67 305 MET A C 1
ATOM 2539 O O . MET A 1 305 ? 36.815 -4.361 -14.418 1.00 26.67 305 MET A O 1
ATOM 2543 N N . GLU A 1 306 ? 35.389 -4.193 -12.677 1.00 21.64 306 GLU A N 1
ATOM 2544 C CA . GLU A 1 306 ? 36.355 -3.931 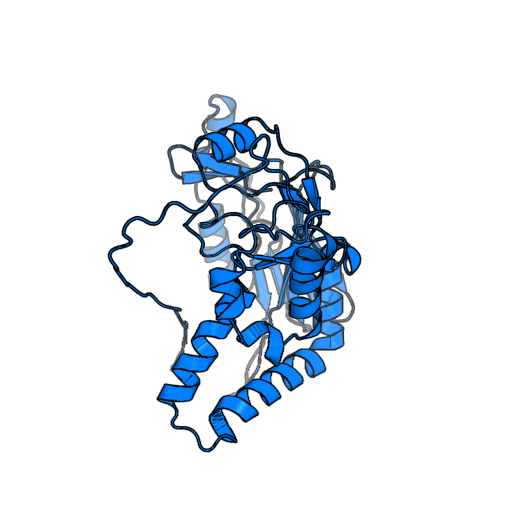-11.609 1.00 21.64 306 GLU A CA 1
ATOM 2545 C C . GLU A 1 306 ? 35.640 -3.767 -10.255 1.00 21.64 306 GLU A C 1
ATOM 2547 O O . GLU A 1 306 ? 34.853 -2.852 -10.047 1.00 21.64 306 GLU A O 1
ATOM 2552 N N . ASN A 1 307 ? 35.940 -4.721 -9.367 1.00 23.14 307 ASN A N 1
ATOM 2553 C CA . ASN A 1 307 ? 35.973 -4.664 -7.902 1.00 23.14 307 ASN A CA 1
ATOM 2554 C C . ASN A 1 307 ? 34.750 -4.117 -7.140 1.00 23.14 307 ASN A C 1
ATOM 2556 O O . ASN A 1 307 ? 34.616 -2.920 -6.908 1.00 23.14 307 ASN A O 1
ATOM 2560 N N . LEU A 1 308 ? 33.948 -5.042 -6.600 1.00 21.12 308 LEU A N 1
ATOM 2561 C CA . LEU A 1 308 ? 33.011 -4.792 -5.501 1.00 21.12 308 LEU A CA 1
ATOM 2562 C C . LEU A 1 308 ? 33.504 -5.518 -4.242 1.00 21.12 308 LEU A C 1
ATOM 2564 O O . LEU A 1 308 ? 33.446 -6.745 -4.153 1.00 21.12 308 LEU A O 1
ATOM 2568 N N . GLU A 1 309 ? 34.006 -4.742 -3.280 1.00 19.36 309 GLU A N 1
ATOM 2569 C CA . GLU A 1 309 ? 34.142 -5.165 -1.887 1.00 19.36 309 GLU A CA 1
ATOM 2570 C C . GLU A 1 309 ? 32.776 -5.113 -1.184 1.00 19.36 309 GLU A C 1
ATOM 2572 O O . GLU A 1 309 ? 31.947 -4.232 -1.410 1.00 19.36 309 GLU A O 1
ATOM 2577 N N . VAL A 1 310 ? 32.562 -6.119 -0.341 1.00 22.05 310 VAL A N 1
ATOM 2578 C CA . VAL A 1 310 ? 31.350 -6.446 0.417 1.00 22.05 310 VAL A CA 1
ATOM 2579 C C . VAL A 1 310 ? 31.157 -5.502 1.605 1.00 22.05 310 VAL A C 1
ATOM 2581 O O . VAL A 1 310 ? 32.111 -5.272 2.341 1.00 22.05 310 VAL A O 1
ATOM 2584 N N . LEU A 1 311 ? 29.912 -5.110 1.915 1.00 18.77 311 LEU A N 1
ATOM 2585 C CA . LEU A 1 311 ? 29.495 -4.900 3.311 1.00 18.77 311 LEU A CA 1
ATOM 2586 C C . LEU A 1 311 ? 27.975 -5.101 3.502 1.00 18.77 311 LEU A C 1
ATOM 2588 O O . LEU A 1 311 ? 27.156 -4.398 2.920 1.00 18.77 311 LEU A O 1
ATOM 2592 N N . PHE A 1 312 ? 27.620 -6.088 4.332 1.00 20.17 312 PHE A N 1
ATOM 2593 C CA . PHE A 1 312 ? 26.280 -6.351 4.881 1.00 20.17 312 PHE A CA 1
ATOM 2594 C C . PHE A 1 312 ? 25.988 -5.420 6.066 1.00 20.17 312 PHE A C 1
ATOM 2596 O O . PHE A 1 312 ? 26.895 -5.286 6.878 1.00 20.17 312 PHE A O 1
ATOM 2603 N N . VAL A 1 313 ? 24.738 -4.955 6.267 1.00 19.72 313 VAL A N 1
ATOM 2604 C CA . VAL A 1 313 ? 24.075 -4.810 7.596 1.00 19.72 313 VAL A CA 1
ATOM 2605 C C . VAL A 1 313 ? 22.534 -4.828 7.449 1.00 19.72 313 VAL A C 1
ATOM 2607 O O . VAL A 1 313 ? 21.982 -4.235 6.529 1.00 19.72 313 VAL A O 1
ATOM 2610 N N . SER A 1 314 ? 21.866 -5.528 8.377 1.00 21.38 314 SER A N 1
ATOM 2611 C CA . SER A 1 314 ? 20.416 -5.756 8.548 1.00 21.38 314 SER A CA 1
ATOM 2612 C C . SER A 1 314 ? 19.677 -4.711 9.405 1.00 21.38 314 SER A C 1
ATOM 2614 O O . SER A 1 314 ? 20.311 -4.171 10.303 1.00 21.38 314 SER A O 1
ATOM 2616 N N . THR A 1 315 ? 18.340 -4.629 9.292 1.00 22.44 315 THR A N 1
ATOM 2617 C CA . THR A 1 315 ? 17.305 -4.408 10.355 1.00 22.44 315 THR A CA 1
ATOM 2618 C C . THR A 1 315 ? 15.912 -4.434 9.673 1.00 22.44 315 THR A C 1
ATOM 2620 O O . THR A 1 315 ? 15.834 -4.129 8.493 1.00 22.44 315 THR A O 1
ATOM 2623 N N . GLY A 1 316 ? 14.744 -4.809 10.214 1.00 22.53 316 GLY A N 1
ATOM 2624 C CA . GLY A 1 316 ? 14.228 -5.194 11.534 1.00 22.53 316 GLY A CA 1
ATOM 2625 C C . GLY A 1 316 ? 12.754 -4.724 11.614 1.00 22.53 316 GLY A C 1
ATOM 2626 O O . GLY A 1 316 ? 12.517 -3.523 11.629 1.00 22.53 316 GLY A O 1
ATOM 2627 N N . ILE A 1 317 ? 11.762 -5.630 11.616 1.00 23.05 317 ILE A N 1
ATOM 2628 C CA . ILE A 1 317 ? 10.317 -5.305 11.720 1.00 23.05 317 ILE A CA 1
ATOM 2629 C C . ILE A 1 317 ? 9.894 -5.281 13.196 1.00 23.05 317 ILE A C 1
ATOM 2631 O O . ILE A 1 317 ? 10.183 -6.223 13.935 1.00 23.05 317 ILE A O 1
ATOM 2635 N N . SER A 1 318 ? 9.168 -4.240 13.618 1.00 23.80 318 SER A N 1
ATOM 2636 C CA . SER A 1 318 ? 8.539 -4.153 14.939 1.00 23.80 318 SER A CA 1
ATOM 2637 C C . SER A 1 318 ? 7.126 -4.750 14.928 1.00 23.80 318 SER A C 1
ATOM 2639 O O . SER A 1 318 ? 6.307 -4.482 14.051 1.00 23.80 318 SER A O 1
ATOM 2641 N N . ARG A 1 319 ? 6.836 -5.575 15.938 1.00 22.98 319 ARG A N 1
ATOM 2642 C CA . ARG A 1 319 ? 5.502 -6.084 16.267 1.00 22.98 319 ARG A CA 1
ATOM 2643 C C . ARG A 1 319 ? 5.094 -5.416 17.577 1.00 22.98 319 ARG A C 1
ATOM 2645 O O . ARG A 1 319 ? 5.700 -5.694 18.608 1.00 22.98 319 ARG A O 1
ATOM 2652 N N . ILE A 1 320 ? 4.106 -4.527 17.543 1.00 23.91 320 ILE A N 1
ATOM 2653 C CA . ILE A 1 320 ? 3.498 -3.987 18.764 1.00 23.91 320 ILE A CA 1
ATOM 2654 C C . ILE A 1 320 ? 2.470 -5.019 19.231 1.00 23.91 320 ILE A C 1
ATOM 2656 O O . ILE A 1 320 ? 1.387 -5.136 18.665 1.00 23.91 320 ILE A O 1
ATOM 2660 N N . LEU A 1 321 ? 2.848 -5.822 20.225 1.00 22.81 321 LEU A N 1
ATOM 2661 C CA . LEU A 1 321 ? 1.920 -6.623 21.018 1.00 22.81 321 LEU A CA 1
ATOM 2662 C C . LEU A 1 321 ? 1.648 -5.840 22.302 1.00 22.81 321 LEU A C 1
ATOM 2664 O O . LEU A 1 321 ? 2.481 -5.819 23.204 1.00 22.81 321 LEU A O 1
ATOM 2668 N N . GLY A 1 322 ? 0.504 -5.165 22.360 1.00 23.31 322 GLY A N 1
ATOM 2669 C CA . GLY A 1 322 ? -0.036 -4.641 23.607 1.00 23.31 322 GLY A CA 1
ATOM 2670 C C . GLY A 1 322 ? -0.899 -5.713 24.259 1.00 23.31 322 GLY A C 1
ATOM 2671 O O . GLY A 1 322 ? -1.999 -5.980 23.790 1.00 23.31 322 GLY A O 1
ATOM 2672 N N . THR A 1 323 ? -0.402 -6.344 25.319 1.00 21.59 323 THR A N 1
ATOM 2673 C CA . THR A 1 323 ? -1.237 -7.088 26.268 1.00 21.59 323 THR A CA 1
ATOM 2674 C C . THR A 1 323 ? -1.519 -6.171 27.448 1.00 21.59 323 THR A C 1
ATOM 2676 O O . THR A 1 323 ? -0.602 -5.859 28.208 1.00 21.59 323 THR A O 1
ATOM 2679 N N . TRP A 1 324 ? -2.766 -5.736 27.595 1.00 23.70 324 TRP A N 1
ATOM 2680 C CA . TRP A 1 324 ? -3.242 -5.088 28.812 1.00 23.70 324 TRP A CA 1
ATOM 2681 C C . TRP A 1 324 ? -3.763 -6.182 29.744 1.00 23.70 324 TRP A C 1
ATOM 2683 O O . TRP A 1 324 ? -4.784 -6.799 29.458 1.00 23.70 324 TRP A O 1
ATOM 2693 N N . ASN A 1 325 ? -3.035 -6.451 30.826 1.00 22.31 325 ASN A N 1
ATOM 2694 C CA . ASN A 1 325 ? -3.573 -7.182 31.970 1.00 22.31 325 ASN A CA 1
ATOM 2695 C C . ASN A 1 325 ? -3.976 -6.137 33.013 1.00 22.31 325 ASN A C 1
ATOM 2697 O O . ASN A 1 325 ? -3.142 -5.302 33.372 1.00 22.31 325 ASN A O 1
ATOM 2701 N N . PHE A 1 326 ? -5.240 -6.173 33.440 1.00 30.97 326 PHE A N 1
ATOM 2702 C CA . PHE A 1 326 ? -5.730 -5.426 34.600 1.00 30.97 326 PHE A CA 1
ATOM 2703 C C . PHE A 1 326 ? -5.112 -5.941 35.903 1.00 30.97 326 PHE A C 1
ATOM 2705 O O . PHE A 1 326 ? -4.872 -7.171 35.997 1.00 30.97 326 PHE A O 1
#

Secondary structure (DSSP, 8-state):
-EEEE-TTSPEEESS-EEEEEEEETTEEEEEEEESS--TTSTT--EEEEEEESS-EEEESS----SSSHHHHHHHHHHHHHS---S----S--S-GGGGT---GGGS------EEEE-----TT------EEEEEE--EEESB---SHHHHHHHHTT-S-EEEBGGGGT-SSHHHHHHHHHHHHHHHHHHHHHHHHIIIII--S-HHHHHHHHHGGGGGGSTTEEEBTT--EEE-SEE-SSSEESSS--HHHHTT-THHHHH-HHHHHHHHHHHHHTSB-TTS-B-SS--TTSB--S-S---------------------------

Radius of gyration: 24.22 Å; chains: 1; bounding box: 59×69×69 Å

Organism: NCBI:txid408170

Foldseek 3Di:
DFDFADPVRATDDPAFKFWDWDDDDQKTKIKIAGDPDDPQDQQGKIKMKMWGDDFKAKARFFAQAQAPVSVVLQVVQCVVPNHHDHDDDDPGHFHPCVVVDVDSRRDRRDGDMDMDGDDDDDVPDDDDIDMDMFMDRFKDWLAADDDPVSVVCVVVVVTHIFTFQCVVVAVHRVRVVVVCVVCVCVVVVVVVVVVCVLQPVDPDDNVVSVVVVVVVCCCVDQQWGATNVGAIWGALADDPPHGHHAARFCVRVVVVCNCCVPPVVNVVSSVCQQQPPQQDPVRDGDRGRDPRGDDPDDPDDDDDDDDDDDDDDDDDDDDDDDDDDD

InterPro domains:
  IPR024462 Glycosyl-hydrolase family 116, N-terminal [PF12215] (17-186)
  IPR052566 Non-lysosomal glucosylceramidase [PTHR12654] (19-289)